Protein AF-A0A969JIQ7-F1 (afdb_monomer_lite)

Radius of gyration: 25.5 Å; chains: 1; bounding box: 63×72×67 Å

Structure (mmCIF, N/CA/C/O backbone):
data_AF-A0A969JIQ7-F1
#
_entry.id   AF-A0A969JIQ7-F1
#
loop_
_atom_site.group_PDB
_atom_site.id
_atom_site.type_symbol
_atom_site.label_atom_id
_atom_site.label_alt_id
_atom_site.label_comp_id
_atom_site.label_asym_id
_atom_site.label_entity_id
_atom_site.label_seq_id
_atom_site.pdbx_PDB_ins_code
_atom_site.Cartn_x
_atom_site.Cartn_y
_atom_site.Cartn_z
_atom_site.occupancy
_atom_site.B_iso_or_equiv
_atom_site.auth_seq_id
_atom_site.auth_comp_id
_atom_site.auth_asym_id
_atom_site.auth_atom_id
_atom_site.pdbx_PDB_model_num
ATOM 1 N N . MET A 1 1 ? -37.173 -47.324 40.093 1.00 52.38 1 MET A N 1
ATOM 2 C CA . MET A 1 1 ? -37.477 -46.127 39.279 1.00 52.38 1 MET A CA 1
ATOM 3 C C . MET A 1 1 ? -36.662 -46.250 37.999 1.00 52.38 1 MET A C 1
ATOM 5 O O . MET A 1 1 ? -35.449 -46.388 38.099 1.00 52.38 1 MET A O 1
ATOM 9 N N . GLN A 1 2 ? -37.315 -46.387 36.842 1.00 52.22 2 GLN A N 1
ATOM 10 C CA . GLN A 1 2 ? -36.655 -46.721 35.571 1.00 52.22 2 GLN A CA 1
ATOM 11 C C . GLN A 1 2 ? -35.695 -45.592 35.132 1.00 52.22 2 GLN A C 1
ATOM 13 O O . GLN A 1 2 ? -36.084 -44.425 35.198 1.00 52.22 2 GLN A O 1
ATOM 18 N N . PRO A 1 3 ? -34.467 -45.908 34.674 1.00 53.47 3 PRO A N 1
ATOM 19 C CA . PRO A 1 3 ? -33.455 -44.916 34.281 1.00 53.47 3 PRO A CA 1
ATOM 20 C C . PRO A 1 3 ? -33.907 -43.990 33.137 1.00 53.47 3 PRO A C 1
ATOM 22 O O . PRO A 1 3 ? -33.425 -42.863 33.034 1.00 53.47 3 PRO A O 1
ATOM 25 N N . GLU A 1 4 ? -34.887 -44.414 32.336 1.00 48.75 4 GLU A N 1
ATOM 26 C CA . GLU A 1 4 ? -35.509 -43.598 31.285 1.00 48.75 4 GLU A CA 1
ATOM 27 C C . GLU A 1 4 ? -36.303 -42.403 31.834 1.00 48.75 4 GLU A C 1
ATOM 29 O O . GLU A 1 4 ? -36.281 -41.326 31.242 1.00 48.75 4 GLU A O 1
ATOM 34 N N . ILE A 1 5 ? -36.943 -42.536 33.000 1.00 51.28 5 ILE A N 1
ATOM 35 C CA . ILE A 1 5 ? -37.754 -41.456 33.585 1.00 51.28 5 ILE A CA 1
ATOM 36 C C . ILE A 1 5 ? -36.851 -40.325 34.104 1.00 51.28 5 ILE A C 1
ATOM 38 O O . ILE A 1 5 ? -37.146 -39.152 33.886 1.00 51.28 5 ILE A O 1
ATOM 42 N N . VAL A 1 6 ? -35.691 -40.670 34.675 1.00 54.31 6 VAL A N 1
ATOM 43 C CA . VAL A 1 6 ? -34.676 -39.705 35.143 1.00 54.31 6 VAL A CA 1
ATOM 44 C C . VAL A 1 6 ? -34.024 -38.953 33.972 1.00 54.31 6 VAL A C 1
ATOM 46 O O . VAL A 1 6 ? -33.688 -37.773 34.095 1.00 54.31 6 VAL A O 1
ATOM 49 N N . ALA A 1 7 ? -33.863 -39.604 32.815 1.00 48.28 7 ALA A N 1
ATOM 50 C CA . ALA A 1 7 ? -33.351 -38.966 31.600 1.00 48.28 7 ALA A CA 1
ATOM 51 C C . ALA A 1 7 ? -34.357 -37.964 30.998 1.00 48.28 7 ALA A C 1
ATOM 53 O O . ALA A 1 7 ? -33.966 -36.871 30.583 1.00 48.28 7 ALA A O 1
ATOM 54 N N . ILE A 1 8 ? -35.652 -38.297 31.014 1.00 50.59 8 ILE A N 1
ATOM 55 C CA . ILE A 1 8 ? -36.731 -37.423 30.526 1.00 50.59 8 ILE A CA 1
ATOM 56 C C . ILE A 1 8 ? -36.936 -36.214 31.455 1.00 50.59 8 ILE A C 1
ATOM 58 O O . ILE A 1 8 ? -37.185 -35.106 30.977 1.00 50.59 8 ILE A O 1
ATOM 62 N N . GLU A 1 9 ? -36.776 -36.382 32.770 1.00 53.94 9 GLU A N 1
ATOM 63 C CA . GLU A 1 9 ? -36.822 -35.271 33.733 1.00 53.94 9 GLU A CA 1
ATOM 64 C C . GLU A 1 9 ? -35.642 -34.303 33.576 1.00 53.94 9 GLU A C 1
ATOM 66 O O . GLU A 1 9 ? -35.841 -33.086 33.596 1.00 53.94 9 GLU A O 1
ATOM 71 N N . LYS A 1 10 ? -34.427 -34.813 33.320 1.00 54.47 10 LYS A N 1
ATOM 72 C CA . LYS A 1 10 ? -33.259 -33.963 33.026 1.00 54.47 10 LYS A CA 1
ATOM 73 C C . LYS A 1 10 ? -33.454 -33.121 31.764 1.00 54.47 10 LYS A C 1
ATOM 75 O O . LYS A 1 10 ? -33.122 -31.938 31.789 1.00 54.47 10 LYS A O 1
ATOM 80 N N . LEU A 1 11 ? -34.043 -33.688 30.708 1.00 52.56 11 LEU A N 1
ATOM 81 C CA . LEU A 1 11 ? -34.347 -32.964 29.466 1.00 52.56 11 LEU A CA 1
ATOM 82 C C . LEU A 1 11 ? -35.438 -31.896 29.647 1.00 52.56 11 LEU A C 1
ATOM 84 O O . LEU A 1 11 ? -35.374 -30.852 29.008 1.00 52.56 11 LEU A O 1
ATOM 88 N N . LYS A 1 12 ? -36.403 -32.104 30.553 1.00 55.72 12 LYS A N 1
ATOM 89 C CA . LYS A 1 12 ? -37.425 -31.093 30.891 1.00 55.72 12 LYS A CA 1
ATOM 90 C C . LYS A 1 12 ? -36.913 -29.985 31.817 1.00 55.72 12 LYS A C 1
ATOM 92 O O . LYS A 1 12 ? -37.530 -28.927 31.884 1.00 55.72 12 LYS A O 1
ATOM 97 N N . SER A 1 13 ? -35.802 -30.219 32.521 1.00 54.09 13 SER A N 1
ATOM 98 C CA . SER A 1 13 ? -35.161 -29.240 33.415 1.00 54.09 13 SER A CA 1
ATOM 99 C C . SER A 1 13 ? -34.157 -28.309 32.720 1.00 54.09 13 SER A C 1
ATOM 101 O O . SER A 1 13 ? -33.682 -27.350 33.330 1.00 54.09 13 SER A O 1
ATOM 103 N N . ALA A 1 14 ? -33.820 -28.579 31.455 1.00 57.78 14 ALA A N 1
ATOM 104 C CA . ALA A 1 14 ? -32.983 -27.698 30.656 1.00 57.78 14 ALA A CA 1
ATOM 105 C C . ALA A 1 14 ? -33.802 -26.465 30.252 1.00 57.78 14 ALA A C 1
ATOM 107 O O . ALA A 1 14 ? -34.731 -26.557 29.455 1.00 57.78 14 ALA A O 1
ATOM 108 N N . ASP A 1 15 ? -33.484 -25.311 30.840 1.00 61.66 15 ASP A N 1
ATOM 109 C CA . ASP A 1 15 ? -34.106 -24.041 30.471 1.00 61.66 15 ASP A CA 1
ATOM 110 C C . ASP A 1 15 ? -33.812 -23.739 28.986 1.00 61.66 15 ASP A C 1
ATOM 112 O O . ASP A 1 15 ? -32.651 -23.489 28.633 1.00 61.66 15 ASP A O 1
ATOM 116 N N . PRO A 1 16 ? -34.831 -23.718 28.105 1.00 56.38 16 PRO A N 1
ATOM 117 C CA . PRO A 1 16 ? -34.638 -23.465 26.682 1.00 56.38 16 PRO A CA 1
ATOM 118 C C . PRO A 1 16 ? -34.065 -22.066 26.414 1.00 56.38 16 PRO A C 1
ATOM 120 O O . PRO A 1 16 ? -33.414 -21.866 25.391 1.00 56.38 16 PRO A O 1
ATOM 123 N N . LYS A 1 17 ? -34.217 -21.098 27.336 1.00 52.09 17 LYS A N 1
ATOM 124 C CA . LYS A 1 17 ? -33.540 -19.793 27.238 1.00 52.09 17 LYS A CA 1
ATOM 125 C C . LYS A 1 17 ? -32.044 -19.898 27.511 1.00 52.09 17 LYS A C 1
ATOM 127 O O . LYS A 1 17 ? -31.282 -19.150 26.909 1.00 52.09 17 LYS A O 1
ATOM 132 N N . LYS A 1 18 ? -31.619 -20.827 28.369 1.00 49.19 18 LYS A N 1
ATOM 133 C CA . LYS A 1 18 ? -30.209 -21.071 28.696 1.00 49.19 18 LYS A CA 1
ATOM 134 C C . LYS A 1 18 ? -29.506 -21.828 27.568 1.00 49.19 18 LYS A C 1
ATOM 136 O O . LYS A 1 18 ? -28.395 -21.457 27.209 1.00 49.19 18 LYS A O 1
ATOM 141 N N . GLU A 1 19 ? -30.174 -22.796 26.935 1.00 46.03 19 GLU A N 1
ATOM 142 C CA . GLU A 1 19 ? -29.690 -23.429 25.693 1.00 46.03 19 GLU A CA 1
ATOM 143 C C . GLU A 1 19 ? -29.692 -22.466 24.493 1.00 46.03 19 GLU A C 1
ATOM 145 O O . GLU A 1 19 ? -28.772 -22.501 23.676 1.00 46.03 19 GLU A O 1
ATOM 150 N N . MET A 1 20 ? -30.674 -21.560 24.406 1.00 41.62 20 MET A N 1
ATOM 151 C CA . MET A 1 20 ? -30.714 -20.514 23.378 1.00 41.62 20 MET A CA 1
ATOM 152 C C . MET A 1 20 ? -29.639 -19.437 23.601 1.00 41.62 20 MET A C 1
ATOM 154 O O . MET A 1 20 ? -29.036 -18.988 22.633 1.00 41.62 20 MET A O 1
ATOM 158 N N . GLN A 1 21 ? -29.322 -19.087 24.853 1.00 41.38 21 GLN A N 1
ATOM 159 C CA . GLN A 1 21 ? -28.180 -18.226 25.205 1.00 41.38 21 GLN A CA 1
ATOM 160 C C . GLN A 1 21 ? -26.822 -18.906 24.971 1.00 41.38 21 GLN A C 1
ATOM 162 O O . GLN A 1 21 ? -25.836 -18.226 24.705 1.00 41.38 21 GLN A O 1
ATOM 167 N N . LEU A 1 22 ? -26.759 -20.240 25.036 1.00 47.72 22 LEU A N 1
ATOM 168 C CA . LEU A 1 22 ? -25.558 -21.024 24.723 1.00 47.72 22 LEU A CA 1
ATOM 169 C C . LEU A 1 22 ? -25.279 -21.126 23.212 1.00 47.72 22 LEU A C 1
ATOM 171 O O . LEU A 1 22 ? -24.182 -21.531 22.819 1.00 47.72 22 LEU A O 1
ATOM 175 N N . LYS A 1 23 ? -26.232 -20.743 22.352 1.00 44.91 23 LYS A N 1
ATOM 176 C CA . LYS A 1 23 ? -26.073 -20.752 20.895 1.00 44.91 23 LYS A CA 1
ATOM 177 C C . LYS A 1 23 ? -25.590 -19.394 20.375 1.00 44.91 23 LYS A C 1
ATOM 179 O O . LYS A 1 23 ? -26.363 -18.551 19.942 1.00 44.91 23 LYS A O 1
ATOM 184 N N . ILE A 1 24 ? -24.262 -19.319 20.295 1.00 49.03 24 ILE A N 1
ATOM 185 C CA . ILE A 1 24 ? -23.476 -18.505 19.359 1.00 49.03 24 ILE A CA 1
ATOM 186 C C . ILE A 1 24 ? -23.432 -17.009 19.682 1.00 49.03 24 ILE A C 1
ATOM 188 O O . ILE A 1 24 ? -24.082 -16.194 19.041 1.00 49.03 24 ILE A O 1
ATOM 192 N N . ASP A 1 25 ? -22.508 -16.648 20.568 1.00 49.28 25 ASP A N 1
ATOM 193 C CA . ASP A 1 25 ? -21.881 -15.324 20.548 1.00 49.28 25 ASP A CA 1
ATOM 194 C C . ASP A 1 25 ? -20.557 -15.425 19.765 1.00 49.28 25 ASP A C 1
ATOM 196 O O . ASP A 1 25 ? -19.453 -15.209 20.269 1.00 49.28 25 ASP A O 1
ATOM 200 N N . HIS A 1 26 ? -20.638 -15.889 18.511 1.00 51.25 26 HIS A N 1
ATOM 201 C CA . HIS A 1 26 ? -19.526 -15.697 17.588 1.00 51.25 26 HIS A CA 1
ATOM 202 C C . HIS A 1 26 ? -19.622 -14.268 17.061 1.00 51.25 26 HIS A C 1
ATOM 204 O O . HIS A 1 26 ? -20.682 -13.893 16.555 1.00 51.25 26 HIS A O 1
ATOM 210 N N . PRO A 1 27 ? -18.544 -13.468 17.141 1.00 61.56 27 PRO A N 1
ATOM 211 C CA . PRO A 1 27 ? -18.554 -12.132 16.566 1.00 61.56 27 PRO A CA 1
ATOM 212 C C . PRO A 1 27 ? -18.982 -12.227 15.098 1.00 61.56 27 PRO A C 1
ATOM 214 O O . PRO A 1 27 ? -18.363 -12.947 14.309 1.00 61.56 27 PRO A O 1
ATOM 217 N N . ILE A 1 28 ? -20.072 -11.536 14.751 1.00 78.00 28 ILE A N 1
ATOM 218 C CA . ILE A 1 28 ? -20.674 -11.593 13.416 1.00 78.00 28 ILE A CA 1
ATOM 219 C C . ILE A 1 28 ? -19.628 -11.145 12.394 1.00 78.00 28 ILE A C 1
ATOM 221 O O . ILE A 1 28 ? -19.113 -10.024 12.444 1.00 78.00 28 ILE A O 1
ATOM 225 N N . ARG A 1 29 ? -19.300 -12.038 11.455 1.00 82.75 29 ARG A N 1
ATOM 226 C CA . ARG A 1 29 ? -18.351 -11.746 10.381 1.00 82.75 29 ARG A CA 1
ATOM 227 C C . ARG A 1 29 ? -18.900 -10.634 9.485 1.00 82.75 29 ARG A C 1
ATOM 229 O O . ARG A 1 29 ? -20.004 -10.732 8.956 1.00 82.75 29 ARG A O 1
ATOM 236 N N . ARG A 1 30 ? -18.093 -9.594 9.280 1.00 88.31 30 ARG A N 1
ATOM 237 C CA . ARG A 1 30 ? -18.413 -8.431 8.443 1.00 88.31 30 ARG A CA 1
ATOM 238 C C . ARG A 1 30 ? -18.110 -8.709 6.969 1.00 88.31 30 ARG A C 1
ATOM 240 O O . ARG A 1 30 ? -17.045 -8.357 6.465 1.00 88.31 30 ARG A O 1
ATOM 247 N N . TYR A 1 31 ? -19.043 -9.388 6.297 1.00 91.56 31 TYR A N 1
ATOM 248 C CA . TYR A 1 31 ? -18.935 -9.737 4.872 1.00 91.56 31 TYR A CA 1
ATOM 249 C C . TYR A 1 31 ? -18.840 -8.513 3.958 1.00 91.56 31 TYR A C 1
ATOM 251 O O . TYR A 1 31 ? -18.173 -8.568 2.931 1.00 91.56 31 TYR A O 1
ATOM 259 N N . ASP A 1 32 ? -19.464 -7.407 4.352 1.00 92.06 32 ASP A N 1
ATOM 260 C CA . ASP A 1 32 ? -19.355 -6.102 3.704 1.00 92.06 32 ASP A CA 1
ATOM 261 C C . ASP A 1 32 ? -17.895 -5.633 3.617 1.00 92.06 32 ASP A C 1
ATOM 263 O O . ASP A 1 32 ? -17.397 -5.334 2.532 1.00 92.06 32 ASP A O 1
ATOM 267 N N . LEU A 1 33 ? -17.170 -5.655 4.740 1.00 91.69 33 LEU A N 1
ATOM 268 C CA . LEU A 1 33 ? -15.757 -5.269 4.778 1.00 91.69 33 LEU A CA 1
ATOM 269 C C . LEU A 1 33 ? -14.867 -6.247 4.007 1.00 91.69 33 LEU A C 1
ATOM 271 O O . LEU A 1 33 ? -13.868 -5.836 3.418 1.00 91.69 33 LEU A O 1
ATOM 275 N N . ASP A 1 34 ? -15.210 -7.532 4.015 1.00 92.50 34 ASP A N 1
ATOM 276 C CA . ASP A 1 34 ? -14.457 -8.547 3.282 1.00 92.50 34 ASP A CA 1
ATOM 277 C C . ASP A 1 34 ? -14.615 -8.374 1.763 1.00 92.50 34 ASP A C 1
ATOM 279 O O . ASP A 1 34 ? -13.613 -8.362 1.048 1.00 92.50 34 ASP A O 1
ATOM 283 N N . TRP A 1 35 ? -15.836 -8.151 1.269 1.00 95.44 35 TRP A N 1
ATOM 284 C CA . TRP A 1 35 ? -16.085 -7.879 -0.150 1.00 95.44 35 TRP A CA 1
ATOM 285 C C . TRP A 1 35 ? -15.487 -6.552 -0.612 1.00 95.44 35 TRP A C 1
ATOM 287 O O . TRP A 1 35 ? -14.930 -6.496 -1.709 1.00 95.44 35 TRP A O 1
ATOM 297 N N . LEU A 1 36 ? -15.515 -5.511 0.227 1.00 95.06 36 LEU A N 1
ATOM 298 C CA . LEU A 1 36 ? -14.821 -4.256 -0.070 1.00 95.06 36 LEU A CA 1
ATOM 299 C C . LEU A 1 36 ? -13.315 -4.472 -0.251 1.00 95.06 36 LEU A C 1
ATOM 301 O O . LEU A 1 36 ? -12.733 -3.903 -1.172 1.00 95.06 36 LEU A O 1
ATOM 305 N N . ARG A 1 37 ? -12.681 -5.324 0.569 1.00 94.00 37 ARG A N 1
ATOM 306 C CA . ARG A 1 37 ? -11.265 -5.679 0.377 1.00 94.00 37 ARG A CA 1
ATOM 307 C C . ARG A 1 37 ? -11.046 -6.422 -0.935 1.00 94.00 37 ARG A C 1
ATOM 309 O O . ARG A 1 37 ? -10.117 -6.075 -1.650 1.00 94.00 37 ARG A O 1
ATOM 316 N N . VAL A 1 38 ? -11.897 -7.394 -1.272 1.00 95.88 38 VAL A N 1
ATOM 317 C CA . VAL A 1 38 ? -11.800 -8.129 -2.547 1.00 95.88 38 VAL A CA 1
ATOM 318 C C . VAL A 1 38 ? -11.897 -7.172 -3.736 1.00 95.88 38 VAL A C 1
ATOM 320 O O . VAL A 1 38 ? -11.041 -7.206 -4.619 1.00 95.88 38 VAL A O 1
ATOM 323 N N . ALA A 1 39 ? -12.887 -6.276 -3.733 1.00 95.94 39 ALA A N 1
ATOM 324 C CA . ALA A 1 39 ? -13.063 -5.277 -4.781 1.00 95.94 39 ALA A CA 1
ATOM 325 C C . ALA A 1 39 ? -11.868 -4.312 -4.862 1.00 95.94 39 ALA A C 1
ATOM 327 O O . ALA A 1 39 ? -11.367 -4.045 -5.952 1.00 95.94 39 ALA A O 1
ATOM 328 N N . ALA A 1 40 ? -11.361 -3.839 -3.719 1.00 94.81 40 ALA A N 1
ATOM 329 C CA . ALA A 1 40 ? -10.189 -2.971 -3.670 1.00 94.81 40 ALA A CA 1
ATOM 330 C C . ALA A 1 40 ? -8.925 -3.679 -4.193 1.00 94.81 40 ALA A C 1
ATOM 332 O O . ALA A 1 40 ? -8.159 -3.089 -4.953 1.00 94.81 40 ALA A O 1
ATOM 333 N N . THR A 1 41 ? -8.719 -4.954 -3.845 1.00 95.38 41 THR A N 1
ATOM 334 C CA . THR A 1 41 ? -7.590 -5.761 -4.337 1.00 95.38 41 THR A CA 1
ATOM 335 C C . THR A 1 41 ? -7.683 -5.986 -5.841 1.00 95.38 41 THR A C 1
ATOM 337 O O . THR A 1 41 ? -6.678 -5.828 -6.534 1.00 95.38 41 THR A O 1
ATOM 340 N N . LEU A 1 42 ? -8.876 -6.281 -6.365 1.00 95.94 42 LEU A N 1
ATOM 341 C CA . LEU A 1 42 ? -9.094 -6.366 -7.808 1.00 95.94 42 LEU A CA 1
ATOM 342 C C . LEU A 1 42 ? -8.830 -5.015 -8.493 1.00 95.94 42 LEU A C 1
ATOM 344 O O . LEU A 1 42 ? -8.193 -4.975 -9.542 1.00 95.94 42 LEU A O 1
ATOM 348 N N . GLY A 1 43 ? -9.246 -3.908 -7.876 1.00 95.25 43 GLY A N 1
ATOM 349 C CA . GLY A 1 43 ? -8.958 -2.557 -8.358 1.00 95.25 43 GLY A CA 1
ATOM 350 C C . GLY A 1 43 ? -7.458 -2.261 -8.450 1.00 95.25 43 GLY A C 1
ATOM 351 O O . GLY A 1 43 ? -7.006 -1.740 -9.465 1.00 95.25 43 GLY A O 1
ATOM 352 N N . VAL A 1 44 ? -6.669 -2.644 -7.438 1.00 94.81 44 VAL A N 1
ATOM 353 C CA . VAL A 1 44 ? -5.194 -2.523 -7.455 1.00 94.81 44 VAL A CA 1
ATOM 354 C C . VAL A 1 44 ? -4.571 -3.391 -8.539 1.00 94.81 44 VAL A C 1
ATOM 356 O O . VAL A 1 44 ? -3.645 -2.956 -9.221 1.00 94.81 44 VAL A O 1
ATOM 359 N N . PHE A 1 45 ? -5.078 -4.610 -8.717 1.00 95.19 45 PHE A N 1
ATOM 360 C CA . PHE A 1 45 ? -4.623 -5.488 -9.787 1.00 95.19 45 PHE A CA 1
ATOM 361 C C . PHE A 1 45 ? -4.833 -4.831 -11.160 1.00 95.19 45 PHE A C 1
ATOM 363 O O . PHE A 1 45 ? -3.877 -4.682 -11.920 1.00 95.19 45 PHE A O 1
ATOM 370 N N . VAL A 1 46 ? -6.048 -4.341 -11.433 1.00 95.69 46 VAL A N 1
ATOM 371 C CA . VAL A 1 46 ? -6.368 -3.617 -12.674 1.00 95.69 46 VAL A CA 1
ATOM 372 C C . VAL A 1 46 ? -5.507 -2.363 -12.819 1.00 95.69 46 VAL A C 1
ATOM 374 O O . VAL A 1 46 ? -4.958 -2.131 -13.893 1.00 95.69 46 VAL A O 1
ATOM 377 N N . PHE A 1 47 ? -5.325 -1.590 -11.744 1.00 94.81 47 PHE A N 1
ATOM 378 C CA . PHE A 1 47 ? -4.440 -0.427 -11.730 1.00 94.81 47 PHE A CA 1
ATOM 379 C C . PHE A 1 47 ? -3.037 -0.798 -12.227 1.00 94.81 47 PHE A C 1
ATOM 381 O O . PHE A 1 47 ? -2.559 -0.195 -13.183 1.00 94.81 47 PHE A O 1
ATOM 388 N N . HIS A 1 48 ? -2.402 -1.824 -11.651 1.00 93.50 48 HIS A N 1
ATOM 389 C CA . HIS A 1 48 ? -1.055 -2.239 -12.050 1.00 93.50 48 HIS A CA 1
ATOM 390 C C . HIS A 1 48 ? -0.979 -2.759 -13.490 1.00 93.50 48 HIS A C 1
ATOM 392 O O . HIS A 1 48 ? 0.009 -2.482 -14.170 1.00 93.50 48 HIS A O 1
ATOM 398 N N . CYS A 1 49 ? -2.011 -3.448 -13.985 1.00 94.56 49 CYS A N 1
ATOM 399 C CA . CYS A 1 49 ? -2.082 -3.850 -15.391 1.00 94.56 49 CYS A CA 1
ATOM 400 C C . CYS A 1 49 ? -2.169 -2.639 -16.334 1.00 94.56 49 CYS A C 1
ATOM 402 O O . CYS A 1 49 ? -1.491 -2.604 -17.359 1.00 94.56 49 CYS A O 1
ATOM 404 N N . LEU A 1 50 ? -2.957 -1.620 -15.979 1.00 95.62 50 LEU A N 1
ATOM 405 C CA . LEU A 1 50 ? -3.113 -0.409 -16.789 1.00 95.62 50 LEU A CA 1
ATOM 406 C C . LEU A 1 50 ? -1.846 0.459 -16.820 1.00 95.62 50 LEU A C 1
ATOM 408 O O . LEU A 1 50 ? -1.617 1.157 -17.807 1.00 95.62 50 LEU A O 1
ATOM 412 N N . ARG A 1 51 ? -0.989 0.386 -15.791 1.00 92.44 51 ARG A N 1
ATOM 413 C CA . ARG A 1 51 ? 0.267 1.159 -15.720 1.00 92.44 51 ARG A CA 1
ATOM 414 C C . ARG A 1 51 ? 1.274 0.849 -16.834 1.00 92.44 51 ARG A C 1
ATOM 416 O O . ARG A 1 51 ? 2.189 1.635 -17.063 1.00 92.44 51 ARG A O 1
ATOM 423 N N . PHE A 1 52 ? 1.116 -0.252 -17.564 1.00 92.00 52 PHE A N 1
ATOM 424 C CA . PHE A 1 52 ? 1.917 -0.507 -18.767 1.00 92.00 52 PHE A CA 1
ATOM 425 C C . PHE A 1 52 ? 1.519 0.398 -19.940 1.00 92.00 52 PHE A C 1
ATOM 427 O O . PHE A 1 52 ? 2.366 0.726 -20.770 1.00 92.00 52 PHE A O 1
ATOM 434 N N . PHE A 1 53 ? 0.256 0.826 -19.989 1.00 94.44 53 PHE A N 1
ATOM 435 C CA . PHE A 1 53 ? -0.355 1.500 -21.137 1.00 94.44 53 PHE A CA 1
ATOM 436 C C . PHE A 1 53 ? -0.655 2.979 -20.891 1.00 94.44 53 PHE A C 1
ATOM 438 O O . PHE A 1 53 ? -0.901 3.704 -21.847 1.00 94.44 53 PHE A O 1
ATOM 445 N N . ASP A 1 54 ? -0.650 3.455 -19.644 1.00 93.00 54 ASP A N 1
ATOM 446 C CA . ASP A 1 54 ? -0.904 4.873 -19.373 1.00 93.00 54 ASP A CA 1
ATOM 447 C C . ASP A 1 54 ? 0.240 5.788 -19.853 1.00 93.00 54 ASP A C 1
ATOM 449 O O . ASP A 1 54 ? 1.293 5.329 -20.279 1.00 93.00 54 ASP A O 1
ATOM 453 N N . LEU A 1 55 ? 0.068 7.104 -19.783 1.00 88.88 55 LEU A N 1
ATOM 454 C CA . LEU A 1 55 ? 1.109 8.062 -20.181 1.00 88.88 55 LEU A CA 1
ATOM 455 C C . LEU A 1 55 ? 2.119 8.345 -19.058 1.00 88.88 55 LEU A C 1
ATOM 457 O O . LEU A 1 55 ? 3.191 8.893 -19.303 1.00 88.88 55 LEU A O 1
ATOM 461 N N . GLY A 1 56 ? 1.785 7.972 -17.819 1.00 83.19 56 GLY A N 1
ATOM 462 C CA . GLY A 1 56 ? 2.663 8.133 -16.671 1.00 83.19 56 GLY A CA 1
ATOM 463 C C . GLY A 1 56 ? 3.854 7.183 -16.730 1.00 83.19 56 GLY A C 1
ATOM 464 O O . GLY A 1 56 ? 3.752 6.041 -17.187 1.00 83.19 56 GLY A O 1
ATOM 465 N N . ALA A 1 57 ? 4.993 7.640 -16.223 1.00 81.19 57 ALA A N 1
ATOM 466 C CA . ALA A 1 57 ? 6.183 6.811 -16.210 1.00 81.19 57 ALA A CA 1
ATOM 467 C C . ALA A 1 57 ? 6.079 5.691 -15.154 1.00 81.19 57 ALA A C 1
ATOM 469 O O . ALA A 1 57 ? 5.443 5.836 -14.101 1.00 81.19 57 ALA A O 1
ATOM 470 N N . TRP A 1 58 ? 6.658 4.539 -15.468 1.00 83.44 58 TRP A N 1
ATOM 471 C CA . TRP A 1 58 ? 6.506 3.290 -14.729 1.00 83.44 58 TRP A CA 1
ATOM 472 C C . TRP A 1 58 ? 7.712 2.385 -14.986 1.00 83.44 58 TRP A C 1
ATOM 474 O O . TRP A 1 58 ? 8.521 2.688 -15.858 1.00 83.44 58 TRP A O 1
ATOM 484 N N . HIS A 1 59 ? 7.816 1.274 -14.254 1.00 83.56 59 HIS A N 1
ATOM 485 C CA . HIS A 1 59 ? 8.935 0.328 -14.367 1.00 83.56 59 HIS A CA 1
ATOM 486 C C . HIS A 1 59 ? 9.155 -0.172 -15.798 1.00 83.56 59 HIS A C 1
ATOM 488 O O . HIS A 1 59 ? 10.286 -0.292 -16.244 1.00 83.56 59 HIS A O 1
ATOM 494 N N . ILE A 1 60 ? 8.062 -0.482 -16.500 1.00 86.94 60 ILE A N 1
ATOM 495 C CA . ILE A 1 60 ? 8.052 -0.984 -17.874 1.00 86.94 60 ILE A CA 1
ATOM 496 C C . ILE A 1 60 ? 6.826 -0.390 -18.562 1.00 86.94 60 ILE A C 1
ATOM 498 O O . ILE A 1 60 ? 5.750 -0.318 -17.957 1.00 86.94 60 ILE A O 1
ATOM 502 N N . LYS A 1 61 ? 6.978 0.014 -19.823 1.00 88.06 61 LYS A N 1
ATOM 503 C CA . LYS A 1 61 ? 5.901 0.573 -20.643 1.00 88.06 61 LYS A CA 1
ATOM 504 C C . LYS A 1 61 ? 5.749 -0.194 -21.945 1.00 88.06 61 LYS A C 1
ATOM 506 O O . LYS A 1 61 ? 6.710 -0.744 -22.476 1.00 88.06 61 LYS A O 1
ATOM 511 N N . ASN A 1 62 ? 4.524 -0.201 -22.452 1.00 90.44 62 ASN A N 1
ATOM 512 C CA . ASN A 1 62 ? 4.236 -0.641 -23.803 1.00 90.44 62 ASN A CA 1
ATOM 513 C C . ASN A 1 62 ? 4.671 0.427 -24.824 1.00 90.44 62 ASN A C 1
ATOM 515 O O . ASN A 1 62 ? 4.724 1.615 -24.510 1.00 90.44 62 ASN A O 1
ATOM 519 N N . ASN A 1 63 ? 4.931 0.012 -26.064 1.00 89.44 63 ASN A N 1
ATOM 520 C CA . ASN A 1 63 ? 5.248 0.930 -27.164 1.00 89.44 63 ASN A CA 1
ATOM 521 C C . ASN A 1 63 ? 4.045 1.788 -27.606 1.00 89.44 63 ASN A C 1
ATOM 523 O O . ASN A 1 63 ? 4.231 2.868 -28.161 1.00 89.44 63 ASN A O 1
ATOM 527 N N . GLN A 1 64 ? 2.822 1.309 -27.369 1.00 92.06 64 GLN A N 1
ATOM 528 C CA . GLN A 1 64 ? 1.575 2.024 -27.622 1.00 92.06 64 GLN A CA 1
ATOM 529 C C . GLN A 1 64 ? 0.922 2.385 -26.290 1.00 92.06 64 GLN A C 1
ATOM 531 O O . GLN A 1 64 ? 0.677 1.508 -25.456 1.00 92.06 64 GLN A O 1
ATOM 536 N N . LEU A 1 65 ? 0.642 3.673 -26.108 1.00 92.94 65 LEU A N 1
ATOM 537 C CA . LEU A 1 65 ? 0.052 4.222 -24.891 1.00 92.94 65 LEU A CA 1
ATOM 538 C C . LEU A 1 65 ? -1.370 4.720 -25.163 1.00 92.94 65 LEU A C 1
ATOM 540 O O . LEU A 1 65 ? -1.687 5.126 -26.281 1.00 92.94 65 LEU A O 1
ATOM 544 N N . ASP A 1 66 ? -2.210 4.705 -24.131 1.00 94.31 66 ASP A N 1
ATOM 545 C CA . ASP A 1 66 ? -3.633 5.020 -24.217 1.00 94.31 66 ASP A CA 1
ATOM 546 C C . ASP A 1 66 ? -4.053 6.051 -23.152 1.00 94.31 66 ASP A C 1
ATOM 548 O O . ASP A 1 66 ? -3.785 5.933 -21.946 1.00 94.31 66 ASP A O 1
ATOM 552 N N . ALA A 1 67 ? -4.760 7.084 -23.608 1.00 95.25 67 ALA A N 1
ATOM 553 C CA . ALA A 1 67 ? -5.348 8.101 -22.751 1.00 95.25 67 ALA A CA 1
ATOM 554 C C . ALA A 1 67 ? -6.447 7.520 -21.844 1.00 95.25 67 ALA A C 1
ATOM 556 O O . ALA A 1 67 ? -6.550 7.934 -20.691 1.00 95.25 67 ALA A O 1
ATOM 557 N N . ILE A 1 68 ? -7.210 6.521 -22.306 1.00 96.38 68 ILE A N 1
ATOM 558 C CA . ILE A 1 68 ? -8.253 5.872 -21.497 1.00 96.38 68 ILE A CA 1
ATOM 559 C C . ILE A 1 68 ? -7.615 5.142 -20.313 1.00 96.38 68 ILE A C 1
ATOM 561 O O . ILE A 1 68 ? -8.051 5.317 -19.173 1.00 96.38 68 ILE A O 1
ATOM 565 N N . ALA A 1 69 ? -6.536 4.388 -20.555 1.00 95.88 69 ALA A N 1
ATOM 566 C CA . ALA A 1 69 ? -5.764 3.754 -19.487 1.00 95.88 69 ALA A CA 1
ATOM 567 C C . ALA A 1 69 ? -5.262 4.793 -18.472 1.00 95.88 69 ALA A C 1
ATOM 569 O O . ALA A 1 69 ? -5.361 4.577 -17.265 1.00 95.88 69 ALA A O 1
ATOM 570 N N . THR A 1 70 ? -4.808 5.954 -18.952 1.00 93.88 70 THR A N 1
ATOM 571 C CA . THR A 1 70 ? -4.381 7.073 -18.098 1.00 93.88 70 THR A CA 1
ATOM 572 C C . THR A 1 70 ? -5.517 7.604 -17.230 1.00 93.88 70 THR A C 1
ATOM 574 O O . THR A 1 70 ? -5.349 7.729 -16.017 1.00 93.88 70 THR A O 1
ATOM 577 N N . THR A 1 71 ? -6.690 7.864 -17.807 1.00 94.81 71 THR A N 1
ATOM 578 C CA . THR A 1 71 ? -7.861 8.327 -17.054 1.00 94.81 71 THR A CA 1
ATOM 579 C C . THR A 1 71 ? -8.278 7.317 -15.984 1.00 94.81 71 THR A C 1
ATOM 581 O O . THR A 1 71 ? -8.523 7.704 -14.841 1.00 94.81 71 THR A O 1
ATOM 584 N N . LEU A 1 72 ? -8.307 6.023 -16.315 1.00 95.50 72 LEU A N 1
ATOM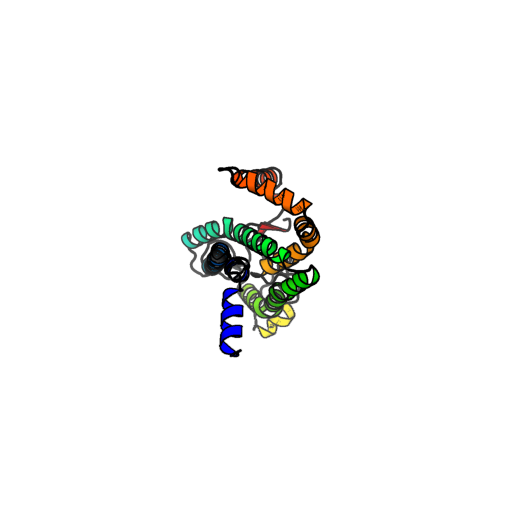 585 C CA . LEU A 1 72 ? -8.649 4.967 -15.360 1.00 95.50 72 LEU A CA 1
ATOM 586 C C . LEU A 1 72 ? -7.618 4.860 -14.229 1.00 95.50 72 LEU A C 1
ATOM 588 O O . LEU A 1 72 ? -7.996 4.761 -13.065 1.00 95.50 72 LEU A O 1
ATOM 592 N N . VAL A 1 73 ? -6.323 4.937 -14.542 1.00 93.75 73 VAL A N 1
ATOM 593 C CA . VAL A 1 73 ? -5.237 4.947 -13.549 1.00 93.75 73 VAL A CA 1
ATOM 594 C C . VAL A 1 73 ? -5.371 6.131 -12.588 1.00 93.75 73 VAL A C 1
ATOM 596 O O . VAL A 1 73 ? -5.301 5.932 -11.374 1.00 93.75 73 VAL A O 1
ATOM 599 N N . VAL A 1 74 ? -5.604 7.342 -13.107 1.00 90.12 74 VAL A N 1
ATOM 600 C CA . VAL A 1 74 ? -5.788 8.560 -12.296 1.00 90.12 74 VAL A CA 1
ATOM 601 C C . VAL A 1 74 ? -7.047 8.473 -11.429 1.00 90.12 74 VAL A C 1
ATOM 603 O O . VAL A 1 74 ? -7.043 8.913 -10.281 1.00 90.12 74 VAL A O 1
ATOM 606 N N . LEU A 1 75 ? -8.118 7.860 -11.931 1.00 91.81 75 LEU A N 1
ATOM 607 C CA . LEU A 1 75 ? -9.316 7.626 -11.132 1.00 91.81 75 LEU A CA 1
ATOM 608 C C . LEU A 1 75 ? -9.040 6.646 -9.982 1.00 91.81 75 LEU A C 1
ATOM 610 O O . LEU A 1 75 ? -9.392 6.921 -8.838 1.00 91.81 75 LEU A O 1
ATOM 614 N N . LEU A 1 76 ? -8.415 5.504 -10.279 1.00 91.81 76 LEU A N 1
ATOM 615 C CA . LEU A 1 76 ? -8.154 4.434 -9.312 1.00 91.81 76 LEU A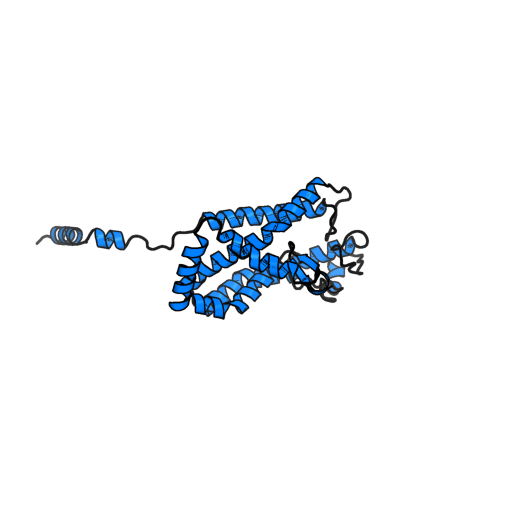 CA 1
ATOM 616 C C . LEU A 1 76 ? -7.189 4.888 -8.207 1.00 91.81 76 LEU A C 1
ATOM 618 O O . LEU A 1 76 ? -7.423 4.618 -7.027 1.00 91.81 76 LEU A O 1
ATOM 622 N N . ILE A 1 77 ? -6.129 5.621 -8.561 1.00 86.81 77 ILE A N 1
ATOM 623 C CA . ILE A 1 77 ? -5.100 6.037 -7.601 1.00 86.81 77 ILE A CA 1
ATOM 624 C C . ILE A 1 77 ? -5.639 6.977 -6.513 1.00 86.81 77 ILE A C 1
ATOM 626 O O . ILE A 1 77 ? -5.124 6.981 -5.399 1.00 86.81 77 ILE A O 1
ATOM 630 N N . GLN A 1 78 ? -6.699 7.736 -6.807 1.00 84.88 78 GLN A N 1
ATOM 631 C CA . GLN A 1 78 ? -7.203 8.787 -5.924 1.00 84.88 78 GLN A CA 1
ATOM 632 C C . GLN A 1 78 ? -7.867 8.258 -4.642 1.00 84.88 78 GLN A C 1
ATOM 634 O O . GLN A 1 78 ? -7.851 8.938 -3.616 1.00 84.88 78 GLN A O 1
ATOM 639 N N . TRP A 1 79 ? -8.462 7.062 -4.682 1.00 86.88 79 TRP A N 1
ATOM 640 C CA . TRP A 1 79 ? -9.284 6.547 -3.577 1.00 86.88 79 TRP A CA 1
ATOM 641 C C . TRP A 1 79 ? -8.878 5.160 -3.081 1.00 86.88 79 TRP A C 1
ATOM 643 O O . TRP A 1 79 ? -9.166 4.827 -1.930 1.00 86.88 79 TRP A O 1
ATOM 653 N N . ILE A 1 80 ? -8.186 4.356 -3.895 1.00 91.50 80 ILE A N 1
ATOM 654 C CA . ILE A 1 80 ? -7.869 2.968 -3.539 1.00 91.50 80 ILE A CA 1
ATOM 655 C C . ILE A 1 80 ? -7.002 2.885 -2.281 1.00 91.50 80 ILE A C 1
ATOM 657 O O . ILE A 1 80 ? -7.332 2.136 -1.362 1.00 91.50 80 ILE A O 1
ATOM 661 N N . MET A 1 81 ? -5.913 3.656 -2.197 1.00 89.94 81 MET A N 1
ATOM 662 C CA . MET A 1 81 ? -5.035 3.597 -1.024 1.00 89.94 81 MET A CA 1
ATOM 663 C C . MET A 1 81 ? -5.730 4.080 0.259 1.00 89.94 81 MET A C 1
ATOM 665 O O . MET A 1 81 ? -5.673 3.351 1.255 1.00 89.94 81 MET A O 1
ATOM 669 N N . PRO A 1 82 ? -6.436 5.233 0.271 1.00 88.69 82 PRO A N 1
ATOM 670 C CA . PRO A 1 82 ? -7.271 5.623 1.409 1.00 88.69 82 PRO A CA 1
ATOM 671 C C . PRO A 1 82 ? -8.272 4.543 1.837 1.00 88.69 82 PRO A C 1
ATOM 673 O O . PRO A 1 82 ? -8.388 4.254 3.031 1.00 88.69 82 PRO A O 1
ATOM 676 N N . LEU A 1 83 ? -8.941 3.891 0.880 1.00 91.62 83 LEU A N 1
ATOM 677 C CA . LEU A 1 83 ? -9.863 2.793 1.169 1.00 91.62 83 LEU A CA 1
ATOM 678 C C . LEU A 1 83 ? -9.146 1.625 1.858 1.00 91.62 83 LEU A C 1
ATOM 680 O O . LEU A 1 83 ? -9.640 1.106 2.857 1.00 91.62 83 LEU A O 1
ATOM 684 N N . PHE A 1 84 ? -7.965 1.232 1.381 1.00 93.00 84 PHE A N 1
ATOM 685 C CA . PHE A 1 84 ? -7.171 0.184 2.021 1.00 93.00 84 PHE A CA 1
ATOM 686 C C . PHE A 1 84 ? -6.791 0.536 3.463 1.00 93.00 84 PHE A C 1
ATOM 688 O O . PHE A 1 84 ? -6.920 -0.308 4.354 1.00 93.00 84 PHE A O 1
ATOM 695 N N . PHE A 1 85 ? -6.352 1.769 3.733 1.00 91.50 85 PHE A N 1
ATOM 696 C CA . PHE A 1 85 ? -6.062 2.213 5.102 1.00 91.50 85 PHE A CA 1
ATOM 697 C C . PHE A 1 85 ? -7.303 2.185 6.000 1.00 91.50 85 PHE A C 1
ATOM 699 O O . PHE A 1 85 ? -7.216 1.684 7.124 1.00 91.50 85 PHE A O 1
ATOM 706 N N . LEU A 1 86 ? -8.460 2.623 5.494 1.00 91.06 86 LEU A N 1
ATOM 707 C CA . LEU A 1 86 ? -9.735 2.535 6.207 1.00 91.06 86 LEU A CA 1
ATOM 708 C C . LEU A 1 86 ? -10.092 1.078 6.545 1.00 91.06 86 LEU A C 1
ATOM 710 O O . LEU A 1 86 ? -10.370 0.754 7.702 1.00 91.06 86 LEU A O 1
ATOM 714 N N . LEU A 1 87 ? -10.032 0.183 5.554 1.00 93.75 87 LEU A N 1
ATOM 715 C CA . LEU A 1 87 ? -10.357 -1.236 5.721 1.00 93.75 87 LEU A CA 1
ATOM 716 C C . LEU A 1 87 ? -9.404 -1.936 6.697 1.00 93.75 87 LEU A C 1
ATOM 718 O O . LEU A 1 87 ? -9.853 -2.777 7.481 1.00 93.75 87 LEU A O 1
ATOM 722 N N . SER A 1 88 ? -8.118 -1.581 6.677 1.00 92.19 88 SER A N 1
ATOM 723 C CA . SER A 1 88 ? -7.108 -2.091 7.610 1.00 92.19 88 SER A CA 1
ATOM 724 C C . SER A 1 88 ? -7.312 -1.574 9.034 1.00 92.19 88 SER A C 1
ATOM 726 O O . SER A 1 88 ? -7.204 -2.354 9.983 1.00 92.19 88 SER A O 1
ATOM 728 N N . GLY A 1 89 ? -7.671 -0.298 9.202 1.00 91.25 89 GLY A N 1
ATOM 729 C CA . GLY A 1 89 ? -8.044 0.274 10.498 1.00 91.25 89 GLY A CA 1
ATOM 730 C C . GLY A 1 89 ? -9.271 -0.420 11.095 1.00 91.25 89 GLY A C 1
ATOM 731 O O . GLY A 1 89 ? -9.230 -0.870 12.242 1.00 91.25 89 GLY A O 1
ATOM 732 N N . ALA A 1 90 ? -10.316 -0.623 10.286 1.00 90.62 90 ALA A N 1
ATOM 733 C CA . ALA A 1 90 ? -11.501 -1.380 10.688 1.00 90.62 90 ALA A CA 1
ATOM 734 C C . ALA A 1 90 ? -11.146 -2.822 11.099 1.00 90.62 90 ALA A C 1
ATOM 736 O O . ALA A 1 90 ? -11.603 -3.300 12.139 1.00 90.62 90 ALA A O 1
ATOM 737 N N . SER A 1 91 ? -10.269 -3.509 10.350 1.00 88.88 91 SER A N 1
ATOM 738 C CA . SER A 1 91 ? -9.773 -4.836 10.747 1.00 88.88 91 SER A CA 1
ATOM 739 C C . SER A 1 91 ? -9.065 -4.818 12.097 1.00 88.88 91 SER A C 1
ATOM 741 O O . SER A 1 91 ? -9.224 -5.757 12.871 1.00 88.88 91 SER A O 1
ATOM 743 N N . ILE A 1 92 ? -8.248 -3.797 12.373 1.00 89.31 92 ILE A N 1
ATOM 744 C CA . ILE A 1 92 ? -7.512 -3.678 13.636 1.00 89.31 92 ILE A CA 1
ATOM 745 C C . ILE A 1 92 ? -8.471 -3.448 14.802 1.00 89.31 92 ILE A C 1
ATOM 747 O O . ILE A 1 92 ? -8.291 -4.087 15.837 1.00 89.31 92 ILE A O 1
ATOM 751 N N . TYR A 1 93 ? -9.496 -2.610 14.626 1.00 88.12 93 TYR A N 1
ATOM 752 C CA . TYR A 1 93 ? -10.511 -2.366 15.651 1.00 88.12 93 TYR A CA 1
ATOM 753 C C . TYR A 1 93 ? -11.182 -3.672 16.099 1.00 88.12 93 TYR A C 1
ATOM 755 O O . TYR A 1 93 ? -11.158 -4.003 17.283 1.00 88.12 93 TYR A O 1
ATOM 763 N N . PHE A 1 94 ? -11.679 -4.482 15.158 1.00 85.12 94 PHE A N 1
ATOM 764 C CA . PHE A 1 94 ? -12.246 -5.794 15.496 1.00 85.12 94 PHE A CA 1
ATOM 765 C C . PHE A 1 94 ? -11.183 -6.790 15.973 1.00 85.12 94 PHE A C 1
ATOM 767 O O . PHE A 1 94 ? -11.469 -7.668 16.790 1.00 85.12 94 PHE A O 1
ATOM 774 N N . ALA A 1 95 ? -9.944 -6.667 15.483 1.00 84.62 95 ALA A N 1
ATOM 775 C CA . ALA A 1 95 ? -8.856 -7.531 15.906 1.00 84.62 95 ALA A CA 1
ATOM 776 C C . ALA A 1 95 ? -8.550 -7.332 17.397 1.00 84.62 95 ALA A C 1
ATOM 778 O O . ALA A 1 95 ? -8.619 -8.275 18.179 1.00 84.62 95 ALA A O 1
ATOM 779 N N . ILE A 1 96 ? -8.241 -6.111 17.824 1.00 83.75 96 ILE A N 1
ATOM 780 C CA . ILE A 1 96 ? -7.643 -5.865 19.139 1.00 83.75 96 ILE A CA 1
ATOM 781 C C . ILE A 1 96 ? -8.554 -6.223 20.323 1.00 83.75 96 ILE A C 1
ATOM 783 O O . ILE A 1 96 ? -8.054 -6.529 21.411 1.00 83.75 96 ILE A O 1
ATOM 787 N N . GLN A 1 97 ? -9.872 -6.279 20.113 1.00 82.12 97 GLN A N 1
ATOM 788 C CA . GLN A 1 97 ? -10.822 -6.658 21.160 1.00 82.12 97 GLN A CA 1
ATOM 789 C C . GLN A 1 97 ? -10.541 -8.056 21.726 1.00 82.12 97 GLN A C 1
ATOM 791 O O . GLN A 1 97 ? -10.565 -8.239 22.941 1.00 82.12 97 GLN A O 1
ATOM 796 N N . SER A 1 98 ? -10.145 -9.017 20.885 1.00 81.75 98 SER A N 1
ATOM 797 C CA . SER A 1 98 ? -9.967 -10.415 21.307 1.00 81.75 98 SER A CA 1
ATOM 798 C C . SER A 1 98 ? -8.511 -10.903 21.350 1.00 81.75 98 SER A C 1
ATOM 800 O O . SER A 1 98 ? -8.286 -12.107 21.450 1.00 81.75 98 SER A O 1
ATOM 802 N N . ARG A 1 99 ? -7.515 -10.012 21.223 1.00 85.25 99 ARG A N 1
ATOM 803 C CA . ARG A 1 99 ? -6.085 -10.385 21.218 1.00 85.25 99 ARG A CA 1
ATOM 804 C C . ARG A 1 99 ? -5.290 -9.607 22.269 1.00 85.25 99 ARG A C 1
ATOM 806 O O . ARG A 1 99 ? -5.641 -8.478 22.627 1.00 85.25 99 ARG A O 1
ATOM 813 N N . THR A 1 100 ? -4.207 -10.211 22.755 1.00 90.12 100 THR A N 1
ATOM 814 C CA . THR A 1 100 ? -3.173 -9.517 23.541 1.00 90.12 100 THR A CA 1
ATOM 815 C C . THR A 1 100 ? -2.216 -8.748 22.626 1.00 90.12 100 THR A C 1
ATOM 817 O O . THR A 1 100 ? -2.147 -9.014 21.425 1.00 90.12 100 THR A O 1
ATOM 820 N N . ALA A 1 101 ? -1.435 -7.815 23.183 1.00 88.38 101 ALA A N 1
ATOM 821 C CA . ALA A 1 101 ? -0.435 -7.066 22.417 1.00 88.38 101 ALA A CA 1
ATOM 822 C C . ALA A 1 101 ? 0.593 -7.992 21.733 1.00 88.38 101 ALA A C 1
ATOM 824 O O . ALA A 1 101 ? 0.879 -7.831 20.549 1.00 88.38 101 ALA A O 1
ATOM 825 N N . GLY A 1 102 ? 1.087 -9.014 22.442 1.00 91.56 102 GLY A N 1
ATOM 826 C CA . GLY A 1 102 ? 2.034 -9.986 21.884 1.00 91.56 102 GLY A CA 1
ATOM 827 C C . GLY A 1 102 ? 1.437 -10.835 20.757 1.00 91.56 102 GLY A C 1
ATOM 828 O O . GLY A 1 102 ? 2.070 -11.014 19.717 1.00 91.56 102 GLY A O 1
ATOM 829 N N . GLN A 1 103 ? 0.195 -11.307 20.919 1.00 92.88 103 GLN A N 1
ATOM 830 C CA . GLN A 1 103 ? -0.523 -12.030 19.860 1.00 92.88 103 GLN A CA 1
ATOM 831 C C . GLN A 1 103 ? -0.731 -11.146 18.628 1.00 92.88 103 GLN A C 1
ATOM 833 O O . GLN A 1 103 ? -0.471 -11.584 17.509 1.00 92.88 103 GLN A O 1
ATOM 838 N N . PHE A 1 104 ? -1.130 -9.888 18.834 1.00 91.38 104 PHE A N 1
ATOM 839 C CA . PHE A 1 104 ? -1.304 -8.920 17.758 1.00 91.38 104 PHE A CA 1
ATOM 840 C C . PHE A 1 104 ? -0.003 -8.715 16.973 1.00 91.38 104 PHE A C 1
ATOM 842 O O . PHE A 1 104 ? -0.008 -8.881 15.756 1.00 91.38 104 PHE A O 1
ATOM 849 N N . ILE A 1 105 ? 1.116 -8.428 17.648 1.00 92.94 105 ILE A N 1
ATOM 850 C CA . ILE A 1 105 ? 2.416 -8.233 16.986 1.00 92.94 105 ILE A CA 1
ATOM 851 C C . ILE A 1 105 ? 2.819 -9.492 16.214 1.00 92.94 105 ILE A C 1
ATOM 853 O O . ILE A 1 105 ? 3.161 -9.397 15.036 1.00 92.94 105 ILE A O 1
ATOM 857 N N . ARG A 1 106 ? 2.711 -10.679 16.828 1.00 95.00 106 ARG A N 1
ATOM 858 C CA . ARG A 1 106 ? 3.043 -11.950 16.169 1.00 95.00 106 ARG A CA 1
ATOM 859 C C . ARG A 1 106 ? 2.233 -12.152 14.890 1.00 95.00 106 ARG A C 1
ATOM 861 O O . ARG A 1 106 ? 2.802 -12.476 13.850 1.00 95.00 106 ARG A O 1
ATOM 868 N N . GLU A 1 107 ? 0.922 -11.928 14.938 1.00 93.38 107 GLU A N 1
ATOM 869 C CA . GLU A 1 107 ? 0.070 -12.032 13.754 1.00 93.38 107 GLU A CA 1
ATOM 870 C C . GLU A 1 107 ? 0.439 -11.010 12.667 1.00 93.38 107 GLU A C 1
ATOM 872 O O . GLU A 1 107 ? 0.311 -11.310 11.479 1.00 93.38 107 GLU A O 1
ATOM 877 N N . ARG A 1 108 ? 0.872 -9.797 13.040 1.00 93.50 108 ARG A N 1
ATOM 878 C CA . ARG A 1 108 ? 1.326 -8.780 12.077 1.00 93.50 108 ARG A CA 1
ATOM 879 C C . ARG A 1 108 ? 2.664 -9.164 11.451 1.00 93.50 108 ARG A C 1
ATOM 881 O O . ARG A 1 108 ? 2.790 -9.052 10.237 1.00 93.50 108 ARG A O 1
ATOM 888 N N . CYS A 1 109 ? 3.612 -9.699 12.219 1.00 95.69 109 CYS A N 1
ATOM 889 C CA . CYS A 1 109 ? 4.868 -10.218 11.673 1.00 95.69 109 CYS A CA 1
ATOM 890 C C . CYS A 1 109 ? 4.615 -11.342 10.654 1.00 95.69 109 CYS A C 1
ATOM 892 O O . CYS A 1 109 ? 5.123 -11.292 9.537 1.00 95.69 109 CYS A O 1
ATOM 894 N N . LEU A 1 110 ? 3.776 -12.323 11.004 1.00 96.56 110 LEU A N 1
ATOM 895 C CA . LEU A 1 110 ? 3.502 -13.462 10.123 1.00 96.56 110 LEU A CA 1
ATOM 896 C C . LEU A 1 110 ? 2.750 -13.061 8.845 1.00 96.56 110 LEU A C 1
ATOM 898 O O . LEU A 1 110 ? 3.015 -13.619 7.786 1.00 96.56 110 LEU A O 1
ATOM 902 N N . ARG A 1 111 ? 1.816 -12.104 8.930 1.00 94.06 111 ARG A N 1
ATOM 903 C CA . ARG A 1 111 ? 0.961 -11.714 7.792 1.00 94.06 111 ARG A CA 1
ATOM 904 C C . ARG A 1 111 ? 1.497 -10.560 6.951 1.00 94.06 111 ARG A C 1
ATOM 906 O O . ARG A 1 111 ? 1.041 -10.404 5.827 1.00 94.06 111 ARG A O 1
ATOM 913 N N . LEU A 1 112 ? 2.394 -9.732 7.488 1.00 95.94 112 LEU A N 1
ATOM 914 C CA . LEU A 1 112 ? 2.914 -8.548 6.795 1.00 95.94 112 LEU A CA 1
ATOM 915 C C . LEU A 1 112 ? 4.418 -8.659 6.561 1.00 95.94 112 LEU A C 1
ATOM 917 O O . LEU A 1 112 ? 4.852 -8.587 5.417 1.00 95.94 112 LEU A O 1
ATOM 921 N N . LEU A 1 113 ? 5.204 -8.884 7.620 1.00 96.12 113 LEU A N 1
ATOM 922 C CA . LEU A 1 113 ? 6.664 -8.877 7.520 1.00 96.12 113 LEU A CA 1
ATOM 923 C C . LEU A 1 113 ? 7.187 -10.054 6.690 1.00 96.12 113 LEU A C 1
ATOM 925 O O . LEU A 1 113 ? 8.014 -9.841 5.813 1.00 96.12 113 LEU A O 1
ATOM 929 N N . ILE A 1 114 ? 6.690 -11.275 6.908 1.00 97.06 114 ILE A N 1
ATOM 930 C CA . ILE A 1 114 ? 7.139 -12.439 6.122 1.00 97.06 114 ILE A CA 1
ATOM 931 C C . ILE A 1 114 ? 6.822 -12.266 4.622 1.00 97.06 114 ILE A C 1
ATOM 933 O O . ILE A 1 114 ? 7.754 -12.368 3.820 1.00 97.06 114 ILE A O 1
ATOM 937 N N . PRO A 1 115 ? 5.575 -11.944 4.209 1.00 96.56 115 PRO A N 1
ATOM 938 C CA . PRO A 1 115 ? 5.283 -11.672 2.800 1.00 96.56 115 PRO A CA 1
ATOM 939 C C . PRO A 1 115 ? 6.071 -10.493 2.222 1.00 96.56 115 PRO A C 1
ATOM 941 O O . PRO A 1 115 ? 6.473 -10.543 1.063 1.00 96.56 115 PRO A O 1
ATOM 944 N N . LEU A 1 116 ? 6.336 -9.453 3.019 1.00 97.06 116 LEU A N 1
ATOM 945 C CA . LEU A 1 116 ? 7.166 -8.327 2.598 1.00 97.06 116 LEU A CA 1
ATOM 946 C C . LEU A 1 116 ? 8.610 -8.762 2.324 1.00 97.06 116 LEU A C 1
ATOM 948 O O . LEU A 1 116 ? 9.141 -8.426 1.272 1.00 97.06 116 LEU A O 1
ATOM 952 N N . LEU A 1 117 ? 9.239 -9.520 3.227 1.00 97.50 117 LEU A N 1
ATOM 953 C CA . LEU A 1 117 ? 10.607 -10.016 3.033 1.00 97.50 117 LEU A CA 1
ATOM 954 C C . LEU A 1 117 ? 10.691 -10.922 1.801 1.00 97.50 117 LEU A C 1
ATOM 956 O O . LEU A 1 117 ? 11.601 -10.770 0.990 1.00 97.50 117 LEU A O 1
ATOM 960 N N . PHE A 1 118 ? 9.704 -11.800 1.606 1.00 97.81 118 PHE A N 1
ATOM 961 C CA . PHE A 1 118 ? 9.580 -12.576 0.371 1.00 97.81 118 PHE A CA 1
ATOM 962 C C . PHE A 1 118 ? 9.498 -11.655 -0.858 1.00 97.81 118 PHE A C 1
ATOM 964 O O . PHE A 1 118 ? 10.216 -11.831 -1.839 1.00 97.81 118 PHE A O 1
ATOM 971 N N . GLY A 1 119 ? 8.679 -10.610 -0.774 1.00 96.81 119 GLY A N 1
ATOM 972 C CA . GLY A 1 119 ? 8.585 -9.561 -1.777 1.00 96.81 119 GLY A CA 1
ATOM 973 C C . GLY A 1 119 ? 9.919 -8.895 -2.109 1.00 96.81 119 GLY A C 1
ATOM 974 O O . GLY A 1 119 ? 10.267 -8.773 -3.281 1.00 96.81 119 GLY A O 1
ATOM 975 N N . ILE A 1 120 ? 10.676 -8.491 -1.090 1.00 96.94 120 ILE A N 1
ATOM 976 C CA . ILE A 1 120 ? 11.958 -7.785 -1.218 1.00 96.94 120 ILE A CA 1
ATOM 977 C C . ILE A 1 120 ? 13.031 -8.685 -1.835 1.00 96.94 120 ILE A C 1
ATOM 979 O O . ILE A 1 120 ? 13.772 -8.234 -2.704 1.00 96.94 120 ILE A O 1
ATOM 983 N N . PHE A 1 121 ? 13.139 -9.939 -1.397 1.00 96.75 121 PHE A N 1
ATOM 984 C CA . PHE A 1 121 ? 14.257 -10.802 -1.793 1.00 96.75 121 PHE A CA 1
ATOM 985 C C . PHE A 1 121 ? 13.964 -11.694 -2.999 1.00 96.75 121 PHE A C 1
ATOM 987 O O . PHE A 1 121 ? 14.906 -12.150 -3.637 1.00 96.75 121 PHE A O 1
ATOM 994 N N . ILE A 1 122 ? 12.692 -11.948 -3.323 1.00 96.81 122 ILE A N 1
ATOM 995 C CA . ILE A 1 122 ? 12.313 -12.895 -4.384 1.00 96.81 122 ILE A CA 1
ATOM 996 C C . ILE A 1 122 ? 11.533 -12.205 -5.505 1.00 96.81 122 ILE A C 1
ATOM 998 O O . ILE A 1 122 ? 11.875 -12.376 -6.671 1.00 96.81 122 ILE A O 1
ATOM 1002 N N . LEU A 1 123 ? 10.513 -11.402 -5.186 1.00 96.19 123 LEU A N 1
ATOM 1003 C CA . LEU A 1 123 ? 9.649 -10.808 -6.221 1.00 96.19 123 LEU A CA 1
ATOM 1004 C C . LEU A 1 123 ? 10.199 -9.509 -6.816 1.00 96.19 123 LEU A C 1
ATOM 1006 O O . LEU A 1 123 ? 9.967 -9.225 -7.989 1.00 96.19 123 LEU A O 1
ATOM 1010 N N . SER A 1 124 ? 10.890 -8.704 -6.015 1.00 95.06 124 SER A N 1
ATOM 1011 C CA . SER A 1 124 ? 11.386 -7.389 -6.429 1.00 95.06 124 SER A CA 1
ATOM 1012 C C . SER A 1 124 ? 12.643 -7.432 -7.303 1.00 95.06 124 SER A C 1
ATOM 1014 O O . SER A 1 124 ? 12.693 -6.635 -8.238 1.00 95.06 124 SER A O 1
ATOM 1016 N N . PRO A 1 125 ? 13.634 -8.330 -7.099 1.00 95.56 125 PRO A N 1
ATOM 1017 C CA . PRO A 1 125 ? 14.827 -8.342 -7.945 1.00 95.56 125 PRO A CA 1
ATOM 1018 C C . PRO A 1 125 ? 14.519 -8.497 -9.443 1.00 95.56 125 PRO A C 1
ATOM 1020 O O . PRO A 1 125 ? 15.068 -7.717 -10.220 1.00 95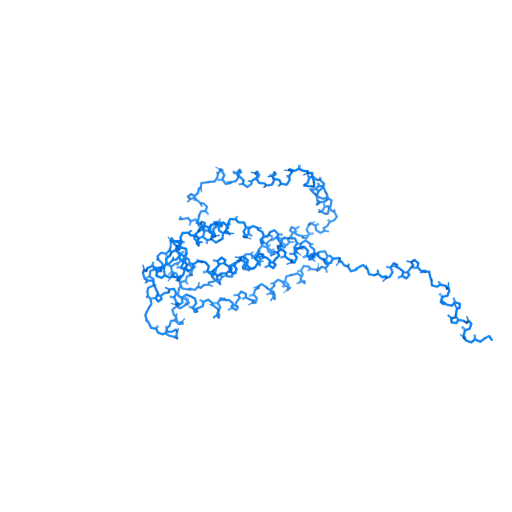.56 125 PRO A O 1
ATOM 1023 N N . PRO A 1 126 ? 13.612 -9.399 -9.882 1.00 95.19 126 PRO A N 1
ATOM 1024 C CA . PRO A 1 126 ? 13.214 -9.474 -11.289 1.00 95.19 126 PRO A CA 1
ATOM 1025 C C . PRO A 1 126 ? 12.560 -8.188 -11.807 1.00 95.19 126 PRO A C 1
ATOM 1027 O O . PRO A 1 126 ? 12.814 -7.787 -12.937 1.00 95.19 126 PRO A O 1
ATOM 1030 N N . GLN A 1 127 ? 11.746 -7.515 -10.987 1.00 92.69 127 GLN A N 1
ATOM 1031 C CA . GLN A 1 127 ? 11.098 -6.254 -11.367 1.00 92.69 127 GLN A CA 1
ATOM 1032 C C . GLN A 1 127 ? 12.126 -5.135 -11.576 1.00 92.69 127 GLN A C 1
ATOM 1034 O O . GLN A 1 127 ? 12.090 -4.466 -12.607 1.00 92.69 127 GLN A O 1
ATOM 1039 N N . VAL A 1 128 ? 13.071 -4.967 -10.640 1.00 91.88 128 VAL A N 1
ATOM 1040 C CA . VAL A 1 128 ? 14.146 -3.969 -10.783 1.00 91.88 128 VAL A CA 1
ATOM 1041 C C . VAL A 1 128 ? 15.045 -4.318 -11.964 1.00 91.88 128 VAL A C 1
ATOM 1043 O O . VAL A 1 128 ? 15.391 -3.435 -12.736 1.00 91.88 128 VAL A O 1
ATOM 1046 N N . TYR A 1 129 ? 15.393 -5.591 -12.152 1.00 92.94 129 TYR A N 1
ATOM 1047 C CA . TYR A 1 129 ? 16.187 -6.025 -13.301 1.00 92.94 129 TYR A CA 1
ATOM 1048 C C . TYR A 1 129 ? 15.543 -5.614 -14.631 1.00 92.94 129 TYR A C 1
ATOM 1050 O O . TYR A 1 129 ? 16.199 -4.984 -15.457 1.00 92.94 129 TYR A O 1
ATOM 1058 N N . LEU A 1 130 ? 14.254 -5.920 -14.818 1.00 91.25 130 LEU A N 1
ATOM 1059 C CA . LEU A 1 130 ? 13.531 -5.560 -16.037 1.00 91.25 130 LEU A CA 1
ATOM 1060 C C . LEU A 1 130 ? 13.463 -4.042 -16.233 1.00 91.25 130 LEU A C 1
ATOM 1062 O O . LEU A 1 130 ? 13.707 -3.570 -17.339 1.00 91.25 130 LEU A O 1
ATOM 1066 N N . GLU A 1 131 ? 13.215 -3.277 -15.167 1.00 88.94 131 GLU A N 1
ATOM 1067 C CA . GLU A 1 131 ? 13.274 -1.812 -15.224 1.00 88.94 131 GLU A CA 1
ATOM 1068 C C . GLU A 1 131 ? 14.645 -1.338 -15.730 1.00 88.94 131 GLU A C 1
ATOM 1070 O O . GLU A 1 131 ? 14.716 -0.544 -16.668 1.00 88.94 131 GLU A O 1
ATOM 1075 N N . ARG A 1 132 ? 15.739 -1.863 -15.161 1.00 87.88 132 ARG A N 1
ATOM 1076 C CA . ARG A 1 132 ? 17.123 -1.478 -15.493 1.00 87.88 132 ARG A CA 1
ATOM 1077 C C . ARG A 1 132 ? 17.564 -1.907 -16.891 1.00 87.88 132 ARG A C 1
ATOM 1079 O O . ARG A 1 132 ? 18.401 -1.226 -17.478 1.00 87.88 132 ARG A O 1
ATOM 1086 N N . LEU A 1 133 ? 16.982 -2.971 -17.444 1.00 88.00 133 LEU A N 1
ATOM 1087 C CA . LEU A 1 133 ? 17.166 -3.347 -18.849 1.00 88.00 133 LEU A CA 1
ATOM 1088 C C . LEU A 1 133 ? 16.507 -2.352 -19.817 1.00 88.00 133 LEU A C 1
ATOM 1090 O O . LEU A 1 133 ? 16.999 -2.152 -20.925 1.00 88.00 133 LEU A O 1
ATOM 1094 N N . THR A 1 134 ? 15.387 -1.743 -19.418 1.00 81.12 134 THR A N 1
ATOM 1095 C CA . THR A 1 134 ? 14.576 -0.866 -20.285 1.00 81.12 134 THR A CA 1
ATOM 1096 C C . THR A 1 134 ? 14.854 0.636 -20.115 1.00 81.12 134 THR A C 1
ATOM 1098 O O . THR A 1 134 ? 14.285 1.458 -20.838 1.00 81.12 134 THR A O 1
ATOM 1101 N N . ASN A 1 135 ? 15.736 1.015 -19.181 1.00 68.56 135 ASN A N 1
ATOM 1102 C CA . ASN A 1 135 ? 16.005 2.406 -18.801 1.00 68.56 135 ASN A CA 1
ATOM 1103 C C . ASN A 1 135 ? 17.115 3.017 -19.679 1.00 68.56 135 ASN A C 1
ATOM 1105 O O . ASN A 1 135 ? 18.297 2.742 -19.475 1.00 68.56 135 ASN A O 1
ATOM 1109 N N . PRO A 1 136 ? 16.725 3.744 -20.739 1.00 56.28 136 PRO A N 1
ATOM 1110 C CA . PRO A 1 136 ? 16.645 5.206 -20.629 1.00 56.28 136 PRO A CA 1
ATOM 1111 C C . PRO A 1 136 ? 15.276 5.800 -21.014 1.00 56.28 136 PRO A C 1
ATOM 1113 O O . PRO A 1 136 ? 15.106 7.016 -20.988 1.00 56.28 136 PRO A O 1
ATOM 1116 N N . LEU A 1 137 ? 14.300 4.967 -21.396 1.00 51.84 137 LEU A N 1
ATOM 1117 C CA . LEU A 1 137 ? 12.999 5.406 -21.929 1.00 51.84 137 LEU A CA 1
ATOM 1118 C C . LEU A 1 137 ? 11.885 5.425 -20.869 1.00 51.84 137 LEU A C 1
ATOM 1120 O O . LEU A 1 137 ? 10.915 6.173 -21.004 1.00 51.84 137 LEU A O 1
ATOM 1124 N N . HIS A 1 138 ? 12.013 4.612 -19.815 1.00 53.06 138 HIS A N 1
ATOM 1125 C CA . HIS A 1 138 ? 10.955 4.357 -18.839 1.00 53.06 138 HIS A CA 1
ATOM 1126 C C . HIS A 1 138 ? 11.550 4.138 -17.436 1.00 53.06 138 HIS A C 1
ATOM 1128 O O . HIS A 1 138 ? 12.233 3.151 -17.180 1.00 53.06 138 HIS A O 1
ATOM 1134 N N . GLY A 1 139 ? 11.299 5.080 -16.527 1.00 55.44 139 GLY A N 1
ATOM 1135 C CA . GLY A 1 139 ? 11.567 4.970 -15.090 1.00 55.44 139 GLY A CA 1
ATOM 1136 C C . GLY A 1 139 ? 10.361 5.485 -14.304 1.00 55.44 139 GLY A C 1
ATOM 1137 O O . GLY A 1 139 ? 9.407 5.983 -14.895 1.00 55.44 139 GLY A O 1
ATOM 1138 N N . VAL A 1 140 ? 10.355 5.392 -12.974 1.00 56.34 140 VAL A N 1
ATOM 1139 C CA . VAL A 1 140 ? 9.342 6.103 -12.169 1.00 56.34 140 VAL A CA 1
ATOM 1140 C C . VAL A 1 140 ? 9.551 7.607 -12.398 1.00 56.34 140 VAL A C 1
ATOM 1142 O O . VAL A 1 140 ? 10.675 8.068 -12.269 1.00 56.34 140 VAL A O 1
ATOM 1145 N N . ALA A 1 141 ? 8.500 8.357 -12.765 1.00 50.12 141 ALA A N 1
ATOM 1146 C CA . ALA A 1 141 ? 8.519 9.634 -13.525 1.00 50.12 141 ALA A CA 1
ATOM 1147 C C . ALA A 1 141 ? 9.380 10.795 -12.996 1.00 50.12 141 ALA A C 1
ATOM 1149 O O . ALA A 1 141 ? 9.457 11.842 -13.629 1.00 50.12 141 ALA A O 1
ATOM 1150 N N . LEU A 1 142 ? 9.994 10.634 -11.832 1.00 51.38 142 LEU A N 1
ATOM 1151 C CA . LEU A 1 142 ? 10.792 11.647 -11.149 1.00 51.38 142 LEU A CA 1
ATOM 1152 C C . LEU A 1 142 ? 12.163 11.111 -10.722 1.00 51.38 142 LEU A C 1
ATOM 1154 O O . LEU A 1 142 ? 12.944 11.818 -10.096 1.00 51.38 142 LEU A O 1
ATOM 1158 N N . TRP A 1 143 ? 12.467 9.866 -11.085 1.00 53.91 143 TRP A N 1
ATOM 1159 C CA . TRP A 1 143 ? 13.728 9.211 -10.817 1.00 53.91 143 TRP A CA 1
ATOM 1160 C C . TRP A 1 143 ? 14.276 8.618 -12.108 1.00 53.91 143 TRP A C 1
ATOM 1162 O O . TRP A 1 143 ? 13.980 7.478 -12.473 1.00 53.91 143 TRP A O 1
ATOM 1172 N N . ASN A 1 144 ? 15.129 9.390 -12.782 1.00 50.12 144 ASN A N 1
ATOM 1173 C CA . ASN A 1 144 ? 16.104 8.826 -13.705 1.00 50.12 144 ASN A CA 1
ATOM 1174 C C . ASN A 1 144 ? 17.086 8.028 -12.847 1.00 50.12 144 ASN A C 1
ATOM 1176 O O . ASN A 1 144 ? 18.151 8.520 -12.479 1.00 50.12 144 ASN A O 1
ATOM 1180 N N . GLY A 1 145 ? 16.689 6.822 -12.439 1.00 52.22 145 GLY A N 1
ATOM 1181 C CA . GLY A 1 145 ? 17.608 5.857 -11.869 1.00 52.22 145 GLY A CA 1
ATOM 1182 C C . GLY A 1 145 ? 18.669 5.631 -12.926 1.00 52.22 145 GLY A C 1
ATOM 1183 O O . GLY A 1 145 ? 18.421 4.881 -13.860 1.00 52.22 145 GLY A O 1
ATOM 1184 N N . GLY A 1 146 ? 19.803 6.328 -12.799 1.00 55.97 146 GLY A N 1
ATOM 1185 C CA . GLY A 1 146 ? 20.887 6.412 -13.788 1.00 55.97 146 GLY A CA 1
ATOM 1186 C C . GLY A 1 146 ? 21.619 5.094 -14.038 1.00 55.97 146 GLY A C 1
ATOM 1187 O O . GLY A 1 146 ? 22.747 5.080 -14.512 1.00 55.97 146 GLY A O 1
ATOM 1188 N N . TRP A 1 147 ? 20.979 3.989 -13.683 1.00 68.19 147 TRP A N 1
ATOM 1189 C CA . TRP A 1 147 ? 21.408 2.632 -13.890 1.00 68.19 147 TRP A CA 1
ATOM 1190 C C . TRP A 1 147 ? 20.718 2.105 -15.137 1.00 68.19 147 TRP A C 1
ATOM 1192 O O . TRP A 1 147 ? 19.544 1.730 -15.114 1.00 68.19 147 TRP A O 1
ATOM 1202 N N . GLN A 1 148 ? 21.485 2.044 -16.213 1.00 81.44 148 GLN A N 1
ATOM 1203 C CA . GLN A 1 148 ? 21.197 1.146 -17.312 1.00 81.44 148 GLN A CA 1
ATOM 1204 C C . GLN A 1 148 ? 21.984 -0.139 -17.063 1.00 81.44 148 GLN A C 1
ATOM 1206 O O . GLN A 1 148 ? 23.172 -0.096 -16.737 1.00 81.44 148 GLN A O 1
ATOM 1211 N N . PHE A 1 149 ? 21.315 -1.280 -17.177 1.00 88.06 149 PHE A N 1
ATOM 1212 C CA . PHE A 1 149 ? 21.958 -2.582 -17.074 1.00 88.06 149 PHE A CA 1
ATOM 1213 C C . PHE A 1 149 ? 21.809 -3.334 -18.393 1.00 88.06 149 PHE A C 1
ATOM 1215 O O . PHE A 1 149 ? 20.780 -3.252 -19.058 1.00 88.06 149 PHE A O 1
ATOM 1222 N N . SER A 1 150 ? 22.835 -4.094 -18.754 1.00 89.50 150 SER A N 1
ATOM 1223 C CA . SER A 1 150 ? 22.826 -5.009 -19.890 1.00 89.50 150 SER A CA 1
ATOM 1224 C C . SER A 1 150 ? 23.478 -6.310 -19.455 1.00 89.50 150 SER A C 1
ATOM 1226 O O . SER A 1 150 ? 24.566 -6.282 -18.885 1.00 89.50 150 SER A O 1
ATOM 1228 N N . GLY A 1 151 ? 22.824 -7.432 -19.724 1.00 93.19 151 GLY A N 1
ATOM 1229 C CA . GLY A 1 151 ? 23.251 -8.741 -19.243 1.00 93.19 151 GLY A CA 1
ATOM 1230 C C . GLY A 1 151 ? 22.063 -9.564 -18.767 1.00 93.19 151 GLY A C 1
ATOM 1231 O O . GLY A 1 151 ? 20.908 -9.136 -18.838 1.00 93.19 151 GLY A O 1
ATOM 1232 N N . SER A 1 152 ? 22.350 -10.760 -18.285 1.00 96.31 152 SER A N 1
ATOM 1233 C CA . SER A 1 152 ? 21.379 -11.703 -17.740 1.00 96.31 152 SER A CA 1
ATOM 1234 C C . SER A 1 152 ? 20.941 -11.338 -16.316 1.00 96.31 152 SER A C 1
ATOM 1236 O O . SER A 1 152 ? 21.603 -10.590 -15.597 1.00 96.31 152 SER A O 1
ATOM 1238 N N . PHE A 1 153 ? 19.821 -11.914 -15.876 1.00 95.88 153 PHE A N 1
ATOM 1239 C CA . PHE A 1 153 ? 19.310 -11.718 -14.517 1.00 95.88 153 PHE A CA 1
ATOM 1240 C C . PHE A 1 153 ? 20.322 -12.135 -13.439 1.00 95.88 153 PHE A C 1
ATOM 1242 O O . PHE A 1 153 ? 20.463 -11.462 -12.422 1.00 95.88 153 PHE A O 1
ATOM 1249 N N . TRP A 1 154 ? 21.061 -13.223 -13.667 1.00 96.81 154 TRP A N 1
ATOM 1250 C CA . TRP A 1 154 ? 22.044 -13.726 -12.705 1.00 96.81 154 TRP A CA 1
ATOM 1251 C C . TRP A 1 154 ? 23.240 -12.788 -12.547 1.00 96.81 154 TRP A C 1
ATOM 1253 O O . TRP A 1 154 ? 23.741 -12.619 -11.437 1.00 96.81 154 TRP A O 1
ATOM 1263 N N . GLU A 1 155 ? 23.644 -12.120 -13.627 1.00 96.38 155 GLU A N 1
ATOM 1264 C CA . GLU A 1 155 ? 24.680 -11.083 -13.595 1.00 96.38 155 GLU A CA 1
ATOM 1265 C C . GLU A 1 155 ? 24.198 -9.814 -12.884 1.00 96.38 155 GLU A C 1
ATOM 1267 O O . GLU A 1 155 ? 25.014 -9.081 -12.335 1.00 96.38 155 GLU A O 1
ATOM 1272 N N . PHE A 1 156 ? 22.884 -9.564 -12.840 1.00 95.12 156 PHE A N 1
ATOM 1273 C CA . PHE A 1 156 ? 22.302 -8.422 -12.133 1.00 95.12 156 PHE A CA 1
ATOM 1274 C C . PHE A 1 156 ? 22.247 -8.605 -10.607 1.00 95.12 156 PHE A C 1
ATOM 1276 O O . PHE A 1 156 ? 22.281 -7.617 -9.875 1.00 95.12 156 PHE A O 1
ATOM 1283 N N . ILE A 1 157 ? 22.188 -9.840 -10.092 1.00 95.25 157 ILE A N 1
ATOM 1284 C CA . ILE A 1 157 ? 22.007 -10.109 -8.650 1.00 95.25 157 ILE A CA 1
ATOM 1285 C C . ILE A 1 157 ? 23.008 -9.360 -7.747 1.00 95.25 157 ILE A C 1
ATOM 1287 O O . ILE A 1 157 ? 22.562 -8.752 -6.770 1.00 95.25 157 ILE A O 1
ATOM 1291 N N . PRO A 1 158 ? 24.323 -9.312 -8.040 1.00 94.38 158 PRO A N 1
ATOM 1292 C CA . PRO A 1 158 ? 25.265 -8.532 -7.235 1.00 94.38 158 PRO A CA 1
ATOM 1293 C C . PRO A 1 158 ? 24.971 -7.022 -7.236 1.00 94.38 158 PRO A C 1
ATOM 1295 O O . PRO A 1 158 ? 25.243 -6.336 -6.251 1.00 94.38 158 PRO A O 1
ATOM 1298 N N . TYR A 1 159 ? 24.390 -6.499 -8.319 1.00 92.88 159 TYR A N 1
ATOM 1299 C CA . TYR A 1 159 ? 24.013 -5.091 -8.455 1.00 92.88 159 TYR A CA 1
ATOM 1300 C C . TYR A 1 159 ? 22.692 -4.762 -7.762 1.00 92.88 159 TYR A C 1
ATOM 1302 O O . TYR A 1 159 ? 22.469 -3.603 -7.413 1.00 92.88 159 TYR A O 1
ATOM 1310 N N . TYR A 1 160 ? 21.830 -5.753 -7.517 1.00 94.06 160 TYR A N 1
ATOM 1311 C CA . TYR A 1 160 ? 20.544 -5.541 -6.854 1.00 94.06 160 TYR A CA 1
ATOM 1312 C C . TYR A 1 160 ? 20.692 -4.894 -5.471 1.00 94.06 160 TYR A C 1
ATOM 1314 O O . TYR A 1 160 ? 19.889 -4.048 -5.100 1.00 94.06 160 TYR A O 1
ATOM 1322 N N . PHE A 1 161 ? 21.740 -5.234 -4.721 1.00 93.88 161 PHE A N 1
ATOM 1323 C CA . PHE A 1 161 ? 21.967 -4.698 -3.375 1.00 93.88 161 PHE A CA 1
ATOM 1324 C C . PHE A 1 161 ? 22.704 -3.347 -3.354 1.00 93.88 161 PHE A C 1
ATOM 1326 O O . PHE A 1 161 ? 23.072 -2.862 -2.285 1.00 93.88 161 PHE A O 1
ATOM 1333 N N . GLN A 1 162 ? 22.936 -2.726 -4.514 1.00 91.31 162 GLN A N 1
ATOM 1334 C CA . GLN A 1 162 ? 23.655 -1.456 -4.606 1.00 91.31 162 GLN A CA 1
ATOM 1335 C C . GLN A 1 162 ? 22.703 -0.270 -4.466 1.00 91.31 162 GLN A C 1
ATOM 1337 O O . GLN A 1 162 ? 21.846 -0.037 -5.319 1.00 91.31 162 GLN A O 1
ATOM 1342 N N . GLY A 1 163 ? 22.886 0.496 -3.390 1.00 87.75 163 GLY A N 1
ATOM 1343 C CA . GLY A 1 163 ? 22.065 1.661 -3.066 1.00 87.75 163 GLY A CA 1
ATOM 1344 C C . GLY A 1 163 ? 20.614 1.301 -2.743 1.00 87.75 163 GLY A C 1
ATOM 1345 O O . GLY A 1 163 ? 20.175 0.167 -2.909 1.00 87.75 163 GLY A O 1
ATOM 1346 N N . TRP A 1 164 ? 19.834 2.295 -2.333 1.00 86.12 164 TRP A N 1
ATOM 1347 C CA . TRP A 1 164 ? 18.426 2.105 -1.993 1.00 86.12 164 TRP A CA 1
ATOM 1348 C C . TRP A 1 164 ? 17.538 2.462 -3.182 1.00 86.12 164 TRP A C 1
ATOM 1350 O O . TRP A 1 164 ? 17.686 3.524 -3.786 1.00 86.12 164 TRP A O 1
ATOM 1360 N N . TYR A 1 165 ? 16.598 1.588 -3.526 1.00 83.88 165 TYR A N 1
ATOM 1361 C CA . TYR A 1 165 ? 15.569 1.897 -4.515 1.00 83.88 165 TYR A CA 1
ATOM 1362 C C . TYR A 1 165 ? 14.783 3.146 -4.068 1.00 83.88 165 TYR A C 1
ATOM 1364 O O . TYR A 1 165 ? 14.481 3.282 -2.881 1.00 83.88 165 TYR A O 1
ATOM 1372 N N . LEU A 1 166 ? 14.483 4.048 -5.013 1.00 78.00 166 LEU A N 1
ATOM 1373 C CA . LEU A 1 166 ? 14.055 5.454 -4.821 1.00 78.00 166 LEU A CA 1
ATOM 1374 C C . LEU A 1 166 ? 15.155 6.457 -4.412 1.00 78.00 166 LEU A C 1
ATOM 1376 O O . LEU A 1 166 ? 14.916 7.655 -4.475 1.00 78.00 166 LEU A O 1
ATOM 1380 N N . PHE A 1 167 ? 16.363 5.997 -4.077 1.00 79.12 167 PHE A N 1
ATOM 1381 C CA . PHE A 1 167 ? 17.532 6.832 -3.754 1.00 79.12 167 PHE A CA 1
ATOM 1382 C C . PHE A 1 167 ? 18.754 6.415 -4.585 1.00 79.12 167 PHE A C 1
ATOM 1384 O O . PHE A 1 167 ? 19.832 6.128 -4.067 1.00 79.12 167 PHE A O 1
ATOM 1391 N N . SER A 1 168 ? 18.585 6.337 -5.903 1.00 77.62 168 SER A N 1
ATOM 1392 C CA . SER A 1 168 ? 19.662 6.018 -6.868 1.00 77.62 168 SER A CA 1
ATOM 1393 C C . SER A 1 168 ? 20.164 4.593 -6.795 1.00 77.62 168 SER A C 1
ATOM 1395 O O . SER A 1 168 ? 21.192 4.296 -7.382 1.00 77.62 168 SER A O 1
ATOM 1397 N N . GLY A 1 169 ? 19.466 3.702 -6.101 1.00 84.94 169 GLY A N 1
ATOM 1398 C CA . GLY A 1 169 ? 19.862 2.310 -5.993 1.00 84.94 169 GLY A CA 1
ATOM 1399 C C . GLY A 1 169 ? 18.923 1.323 -6.662 1.00 84.94 169 GLY A C 1
ATOM 1400 O O . GLY A 1 169 ? 17.897 1.669 -7.258 1.00 84.94 169 GLY A O 1
ATOM 1401 N N . ASN A 1 170 ? 19.289 0.057 -6.508 1.00 89.44 170 ASN A N 1
ATOM 1402 C CA . ASN A 1 170 ? 18.551 -1.099 -6.994 1.00 89.44 170 ASN A CA 1
ATOM 1403 C C . ASN A 1 170 ? 17.824 -1.837 -5.867 1.00 89.44 170 ASN A C 1
ATOM 1405 O O . ASN A 1 170 ? 16.839 -2.522 -6.138 1.00 89.44 170 ASN A O 1
ATOM 1409 N N . PHE A 1 171 ? 18.253 -1.682 -4.610 1.00 93.25 171 PHE A N 1
ATOM 1410 C CA . PHE A 1 171 ? 17.721 -2.498 -3.526 1.00 93.25 171 PHE A CA 1
ATOM 1411 C C . PHE A 1 171 ? 16.302 -2.063 -3.171 1.00 93.25 171 PHE A C 1
ATOM 1413 O O . PHE A 1 171 ? 16.099 -1.033 -2.519 1.00 93.25 171 PHE A O 1
ATOM 1420 N N . ALA A 1 172 ? 15.308 -2.844 -3.596 1.00 92.19 172 ALA A N 1
ATOM 1421 C CA . ALA A 1 172 ? 13.894 -2.562 -3.379 1.00 92.19 172 ALA A CA 1
ATOM 1422 C C . ALA A 1 172 ? 13.459 -2.879 -1.945 1.00 92.19 172 ALA A C 1
ATOM 1424 O O . ALA A 1 172 ? 12.634 -3.752 -1.692 1.00 92.19 172 ALA A O 1
ATOM 1425 N N . TRP A 1 173 ? 13.998 -2.119 -0.998 1.00 90.88 173 TRP A N 1
ATOM 1426 C CA . TRP A 1 173 ? 13.814 -2.270 0.443 1.00 90.88 173 TRP A CA 1
ATOM 1427 C C . TRP A 1 173 ? 12.358 -2.206 0.932 1.00 90.88 173 TRP A C 1
ATOM 1429 O O . TRP A 1 173 ? 12.060 -2.697 2.017 1.00 90.88 173 TRP A O 1
ATOM 1439 N N . MET A 1 174 ? 11.444 -1.631 0.142 1.00 91.25 174 MET A N 1
ATOM 1440 C CA . MET A 1 174 ? 9.999 -1.604 0.425 1.00 91.25 174 MET A CA 1
ATOM 1441 C C . MET A 1 174 ? 9.196 -2.649 -0.366 1.00 91.25 174 MET A C 1
ATOM 1443 O O . MET A 1 174 ? 7.978 -2.713 -0.228 1.00 91.25 174 MET A O 1
ATOM 1447 N N . GLY A 1 175 ? 9.838 -3.444 -1.226 1.00 91.00 175 GLY A N 1
ATOM 1448 C CA . GLY A 1 175 ? 9.169 -4.445 -2.060 1.00 91.00 175 GLY A CA 1
ATOM 1449 C C . GLY A 1 175 ? 8.403 -3.881 -3.267 1.00 91.00 175 GLY A C 1
ATOM 1450 O O . GLY A 1 175 ? 7.414 -4.482 -3.681 1.00 91.00 175 GLY A O 1
ATOM 1451 N N . ILE A 1 176 ? 8.816 -2.718 -3.796 1.00 88.62 176 ILE A N 1
ATOM 1452 C CA . ILE A 1 176 ? 8.222 -1.991 -4.941 1.00 88.62 176 ILE A CA 1
ATOM 1453 C C . ILE A 1 176 ? 6.714 -1.755 -4.782 1.00 88.62 176 ILE A C 1
ATOM 1455 O O . ILE A 1 176 ? 6.306 -0.740 -4.227 1.00 88.62 176 ILE A O 1
ATOM 1459 N N . HIS A 1 177 ? 5.874 -2.685 -5.239 1.00 89.25 177 HIS A N 1
ATOM 1460 C CA . HIS A 1 177 ? 4.414 -2.622 -5.134 1.00 89.25 177 HIS A CA 1
ATOM 1461 C C . HIS A 1 177 ? 3.891 -3.034 -3.749 1.00 89.25 177 HIS A C 1
ATOM 1463 O O . HIS A 1 177 ? 2.758 -2.724 -3.393 1.00 89.25 177 HIS A O 1
ATOM 1469 N N . LEU A 1 178 ? 4.722 -3.699 -2.942 1.00 93.19 178 LEU A N 1
ATOM 1470 C CA . LEU A 1 178 ? 4.369 -4.203 -1.611 1.00 93.19 178 LEU A CA 1
ATOM 1471 C C . LEU A 1 178 ? 4.615 -3.193 -0.486 1.00 93.19 178 LEU A C 1
ATOM 1473 O O . LEU A 1 178 ? 4.406 -3.524 0.682 1.00 93.19 178 LEU A O 1
ATOM 1477 N N . TRP A 1 179 ? 4.996 -1.956 -0.816 1.00 91.69 179 TRP A N 1
ATOM 1478 C CA . TRP A 1 179 ? 5.294 -0.892 0.149 1.00 91.69 179 TRP A CA 1
ATOM 1479 C C . TRP A 1 179 ? 4.183 -0.701 1.191 1.00 91.69 179 TRP A C 1
ATOM 1481 O O . TRP A 1 179 ? 4.452 -0.407 2.356 1.00 91.69 179 TRP A O 1
ATOM 1491 N N . TYR A 1 180 ? 2.927 -0.930 0.799 1.00 91.62 180 TYR A N 1
ATOM 1492 C CA . TYR A 1 180 ? 1.776 -0.835 1.687 1.00 91.62 180 TYR A CA 1
ATOM 1493 C C . TYR A 1 180 ? 1.868 -1.793 2.887 1.00 91.62 180 TYR A C 1
ATOM 1495 O O . TYR A 1 180 ? 1.481 -1.422 3.994 1.00 91.62 180 TYR A O 1
ATOM 1503 N N . LEU A 1 181 ? 2.431 -2.996 2.715 1.00 94.56 181 LEU A N 1
ATOM 1504 C CA . LEU A 1 181 ? 2.617 -3.964 3.805 1.00 94.56 181 LEU A CA 1
ATOM 1505 C C . LEU A 1 181 ? 3.620 -3.443 4.837 1.00 94.56 181 LEU A C 1
ATOM 1507 O O . LEU A 1 181 ? 3.381 -3.590 6.037 1.00 94.56 181 LEU A O 1
ATOM 1511 N N . LEU A 1 182 ? 4.707 -2.812 4.377 1.00 94.81 182 LEU A N 1
ATOM 1512 C CA . LEU A 1 182 ? 5.684 -2.164 5.252 1.00 94.81 182 LEU A CA 1
ATOM 1513 C C . LEU A 1 182 ? 5.016 -1.048 6.057 1.00 94.81 182 LEU A C 1
ATOM 1515 O O . LEU A 1 182 ? 5.132 -1.022 7.281 1.00 94.81 182 LEU A O 1
ATOM 1519 N N . VAL A 1 183 ? 4.259 -0.172 5.391 1.00 92.94 183 VAL A N 1
ATOM 1520 C CA . VAL A 1 183 ? 3.568 0.938 6.062 1.00 92.94 183 VAL A CA 1
ATOM 1521 C C . VAL A 1 183 ? 2.541 0.424 7.069 1.00 92.94 183 VAL A C 1
ATOM 1523 O O . VAL A 1 183 ? 2.513 0.896 8.204 1.00 92.94 183 VAL A O 1
ATOM 1526 N N . LEU A 1 184 ? 1.749 -0.594 6.719 1.00 93.62 184 LEU A N 1
ATOM 1527 C CA . LEU A 1 184 ? 0.822 -1.222 7.660 1.00 93.62 184 LEU A CA 1
ATOM 1528 C C . LEU A 1 184 ? 1.526 -1.841 8.862 1.00 93.62 184 LEU A C 1
ATOM 1530 O O . LEU A 1 184 ? 1.006 -1.759 9.977 1.00 93.62 184 LEU A O 1
ATOM 1534 N N . PHE A 1 185 ? 2.670 -2.486 8.650 1.00 94.81 185 PHE A N 1
ATOM 1535 C CA . PHE A 1 185 ? 3.442 -3.074 9.733 1.00 94.81 185 PHE A CA 1
ATOM 1536 C C . PHE A 1 185 ? 3.948 -1.986 10.685 1.00 94.81 185 PHE A C 1
ATOM 1538 O O . PHE A 1 185 ? 3.685 -2.061 11.885 1.00 94.81 185 PHE A O 1
ATOM 1545 N N . LEU A 1 186 ? 4.564 -0.930 10.146 1.00 94.38 186 LEU A N 1
ATOM 1546 C CA . LEU A 1 186 ? 5.056 0.206 10.927 1.00 94.38 186 LEU A CA 1
ATOM 1547 C C . LEU A 1 186 ? 3.925 0.911 11.683 1.00 94.38 186 LEU A C 1
ATOM 1549 O O . LEU A 1 186 ? 4.040 1.118 12.888 1.00 94.38 186 LEU A O 1
ATOM 1553 N N . PHE A 1 187 ? 2.803 1.209 11.024 1.00 92.94 187 PHE A N 1
ATOM 1554 C CA . PHE A 1 187 ? 1.643 1.820 11.677 1.00 92.94 187 PHE A CA 1
ATOM 1555 C C . PHE A 1 187 ? 1.024 0.908 12.733 1.00 92.94 187 PHE A C 1
ATOM 1557 O O . PHE A 1 187 ? 0.617 1.391 13.784 1.00 92.94 187 PHE A O 1
ATOM 1564 N N . SER A 1 188 ? 0.995 -0.408 12.510 1.00 92.06 188 SER A N 1
ATOM 1565 C CA . SER A 1 188 ? 0.494 -1.356 13.513 1.00 92.06 188 SER A CA 1
ATOM 1566 C C . SER A 1 188 ? 1.330 -1.339 14.794 1.00 92.06 188 SER A C 1
ATOM 1568 O O . SER A 1 188 ? 0.767 -1.507 15.873 1.00 92.06 188 SER A O 1
ATOM 1570 N N . LEU A 1 189 ? 2.649 -1.145 14.686 1.00 92.69 189 LEU A N 1
ATOM 1571 C CA . LEU A 1 189 ? 3.545 -1.027 15.839 1.00 92.69 189 LEU A CA 1
ATOM 1572 C C . LEU A 1 189 ? 3.454 0.359 16.485 1.00 92.69 189 LEU A C 1
ATOM 1574 O O . LEU A 1 189 ? 3.268 0.460 17.695 1.00 92.69 189 LEU A O 1
ATOM 1578 N N . LEU A 1 190 ? 3.538 1.417 15.676 1.00 94.31 190 LEU A N 1
ATOM 1579 C CA . LEU A 1 190 ? 3.527 2.806 16.136 1.00 94.31 190 LEU A CA 1
ATOM 1580 C C . LEU A 1 190 ? 2.221 3.161 16.855 1.00 94.31 190 LEU A C 1
ATOM 1582 O O . LEU A 1 190 ? 2.238 3.808 17.898 1.00 94.31 190 LEU A O 1
ATOM 1586 N N . LEU A 1 191 ? 1.087 2.714 16.314 1.00 93.38 191 LEU A N 1
ATOM 1587 C CA . LEU A 1 191 ? -0.238 2.992 16.864 1.00 93.38 191 LEU A CA 1
ATOM 1588 C C . LEU A 1 191 ? -0.675 1.961 17.910 1.00 93.38 191 LEU A C 1
ATOM 1590 O O . LEU A 1 191 ? -1.773 2.074 18.450 1.00 93.38 191 LEU A O 1
ATOM 1594 N N . LEU A 1 192 ? 0.164 0.977 18.248 1.00 91.94 192 LEU A N 1
ATOM 1595 C CA . LEU A 1 192 ? -0.176 -0.034 19.247 1.00 91.94 192 LEU A CA 1
ATOM 1596 C C . LEU A 1 192 ? -0.578 0.565 20.609 1.00 91.94 192 LEU A C 1
ATOM 1598 O O . LEU A 1 192 ? -1.599 0.124 21.148 1.00 91.94 192 LEU A O 1
ATOM 1602 N N . PRO A 1 193 ? 0.126 1.578 21.165 1.00 91.81 193 PRO A N 1
ATOM 1603 C CA . PRO A 1 193 ? -0.285 2.206 22.421 1.00 91.81 193 PRO A CA 1
ATOM 1604 C C . PRO A 1 193 ? -1.659 2.874 22.308 1.00 91.81 193 PRO A C 1
ATOM 1606 O O . PRO A 1 193 ? -2.480 2.756 23.216 1.00 91.81 193 PRO A O 1
ATOM 1609 N N . LEU A 1 194 ? -1.934 3.519 21.168 1.00 91.31 194 LEU A N 1
ATOM 1610 C CA . LEU A 1 194 ? -3.225 4.141 20.886 1.00 91.31 194 LEU A CA 1
ATOM 1611 C C . LEU A 1 194 ? -4.333 3.088 20.817 1.00 91.31 194 LEU A C 1
ATOM 1613 O O . LEU A 1 194 ? -5.356 3.234 21.478 1.00 91.31 194 LEU A O 1
ATOM 1617 N N . PHE A 1 195 ? -4.129 2.001 20.072 1.00 90.12 195 PHE A N 1
ATOM 1618 C CA . PHE A 1 195 ? -5.118 0.931 19.980 1.00 90.12 195 PHE A CA 1
ATOM 1619 C C . PHE A 1 195 ? -5.391 0.298 21.349 1.00 90.12 195 PHE A C 1
ATOM 1621 O O . PHE A 1 195 ? -6.540 0.003 21.680 1.00 90.12 195 PHE A O 1
ATOM 1628 N N . TRP A 1 196 ? -4.356 0.140 22.176 1.00 89.56 196 TRP A N 1
ATOM 1629 C CA . TRP A 1 196 ? -4.515 -0.358 23.538 1.00 89.56 196 TRP A CA 1
ATOM 1630 C C . TRP A 1 196 ? -5.288 0.616 24.435 1.00 89.56 196 TRP A C 1
ATOM 1632 O O . TRP A 1 196 ? -6.148 0.189 25.202 1.00 89.56 196 TRP A O 1
ATOM 1642 N N . ALA A 1 197 ? -5.037 1.921 24.320 1.00 90.50 197 ALA A N 1
ATOM 1643 C CA . ALA A 1 197 ? -5.813 2.944 25.019 1.00 90.50 197 ALA A CA 1
ATOM 1644 C C . ALA A 1 197 ? -7.287 2.943 24.575 1.00 90.50 197 ALA A C 1
ATOM 1646 O O . ALA A 1 197 ? -8.184 3.021 25.415 1.00 90.50 197 ALA A O 1
ATOM 1647 N N . LEU A 1 198 ? -7.546 2.770 23.274 1.00 89.25 198 LEU A N 1
ATOM 1648 C CA . LEU A 1 198 ? -8.894 2.668 22.710 1.00 89.25 198 LEU A CA 1
ATOM 1649 C C . LEU A 1 198 ? -9.645 1.414 23.181 1.00 89.25 198 LEU A C 1
ATOM 1651 O O . LEU A 1 198 ? -10.866 1.445 23.311 1.00 89.25 198 LEU A O 1
ATOM 1655 N N . LYS A 1 199 ? -8.934 0.325 23.496 1.00 88.25 199 LYS A N 1
ATOM 1656 C CA . LYS A 1 199 ? -9.519 -0.894 24.079 1.00 88.25 199 LYS A CA 1
ATOM 1657 C C . LYS A 1 199 ? -10.059 -0.680 25.501 1.00 88.25 199 LYS A C 1
ATOM 1659 O O . LYS A 1 199 ? -10.959 -1.396 25.929 1.00 88.25 199 LYS A O 1
ATOM 1664 N N . GLN A 1 200 ? -9.522 0.283 26.251 1.00 89.44 200 GLN A N 1
ATOM 1665 C CA . GLN A 1 200 ? -9.956 0.555 27.625 1.00 89.44 200 GLN A CA 1
ATOM 1666 C C . GLN A 1 200 ? -11.331 1.238 27.662 1.00 89.44 200 GLN A C 1
ATOM 1668 O O . GLN A 1 200 ? -11.764 1.849 26.689 1.00 89.44 200 GLN A O 1
ATOM 1673 N N . SER A 1 201 ? -12.000 1.210 28.819 1.00 88.62 201 SER A N 1
ATOM 1674 C CA . SER A 1 201 ? -13.355 1.764 28.993 1.00 88.62 201 SER A CA 1
ATOM 1675 C C . SER A 1 201 ? -13.480 3.239 28.592 1.00 88.62 201 SER A C 1
ATOM 1677 O O . SER A 1 201 ? -14.464 3.625 27.967 1.00 88.62 201 SER A O 1
ATOM 1679 N N . LYS A 1 202 ? -12.475 4.071 28.899 1.00 91.00 202 LYS A N 1
ATOM 1680 C CA . LYS A 1 202 ? -12.433 5.481 28.464 1.00 91.00 202 LYS A CA 1
ATOM 1681 C C . LYS A 1 202 ? -12.344 5.609 26.940 1.00 91.00 202 LYS A C 1
ATOM 1683 O O . LYS A 1 202 ? -12.992 6.476 26.365 1.00 91.00 202 LYS A O 1
ATOM 1688 N N . GLY A 1 203 ? -11.561 4.738 26.307 1.00 89.81 203 GLY A N 1
ATOM 1689 C CA . GLY A 1 203 ? -11.418 4.669 24.858 1.00 89.81 203 GLY A CA 1
ATOM 1690 C C . GLY A 1 203 ? -12.710 4.249 24.163 1.00 89.81 203 GLY A C 1
ATOM 1691 O O . GLY A 1 203 ? -13.124 4.905 23.214 1.00 89.81 203 GLY A O 1
ATOM 1692 N N . GLN A 1 204 ? -13.398 3.229 24.683 1.00 90.62 204 GLN A N 1
ATOM 1693 C CA . GLN A 1 204 ? -14.693 2.794 24.146 1.00 90.62 204 GLN A CA 1
ATOM 1694 C C . GLN A 1 204 ? -15.753 3.899 24.235 1.00 90.62 204 GLN A C 1
ATOM 1696 O O . GLN A 1 204 ? -16.420 4.168 23.243 1.00 90.62 204 GLN A O 1
ATOM 1701 N N . LYS A 1 205 ? -15.819 4.638 25.352 1.00 93.00 205 LYS A N 1
ATOM 1702 C CA . LYS A 1 205 ? -16.711 5.806 25.475 1.00 93.00 205 LYS A CA 1
ATOM 1703 C C . LYS A 1 205 ? -16.426 6.885 24.428 1.00 93.00 205 LYS A C 1
ATOM 1705 O O . LYS A 1 205 ? -17.354 7.464 23.874 1.00 93.00 205 LYS A O 1
ATOM 1710 N N . LEU A 1 206 ? -15.151 7.167 24.148 1.00 92.31 206 LEU A N 1
ATOM 1711 C CA . LEU A 1 206 ? -14.781 8.114 23.093 1.00 92.31 206 LEU A CA 1
ATOM 1712 C C . LEU A 1 206 ? -15.257 7.622 21.720 1.00 92.31 206 LEU A C 1
ATOM 1714 O O . LEU A 1 206 ? -15.799 8.409 20.950 1.00 92.31 206 LEU A O 1
ATOM 1718 N N . ILE A 1 207 ? -15.082 6.332 21.426 1.00 90.94 207 ILE A N 1
ATOM 1719 C CA . ILE A 1 207 ? -15.540 5.727 20.170 1.00 90.94 207 ILE A CA 1
ATOM 1720 C C . ILE A 1 207 ? -17.062 5.826 20.042 1.00 90.94 207 ILE A C 1
ATOM 1722 O O . ILE A 1 207 ? -17.536 6.214 18.981 1.00 90.94 207 ILE A O 1
ATOM 1726 N N . GLU A 1 208 ? -17.817 5.542 21.104 1.00 92.56 208 GLU A N 1
ATOM 1727 C 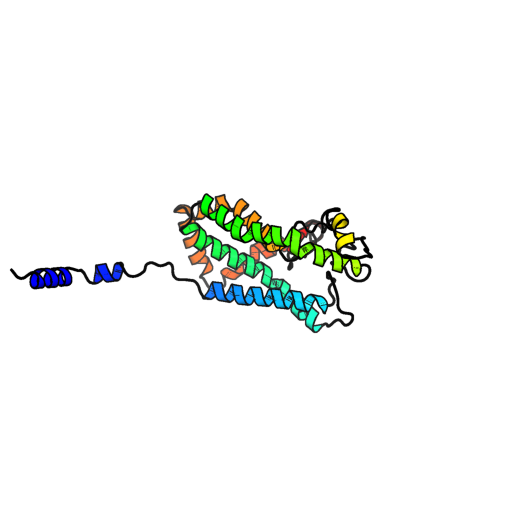CA . GLU A 1 208 ? -19.281 5.673 21.122 1.00 92.56 208 GLU A CA 1
ATOM 1728 C C . GLU A 1 208 ? -19.729 7.112 20.828 1.00 92.56 208 GLU A C 1
ATOM 1730 O O . GLU A 1 208 ? -20.595 7.331 19.983 1.00 92.56 208 GLU A O 1
ATOM 1735 N N . ILE A 1 209 ? -19.097 8.110 21.458 1.00 93.19 209 ILE A N 1
ATOM 1736 C CA . ILE A 1 209 ? -19.394 9.529 21.203 1.00 93.19 209 ILE A CA 1
ATOM 1737 C C . ILE A 1 209 ? -19.108 9.889 19.741 1.00 93.19 209 ILE A C 1
ATOM 1739 O O . ILE A 1 209 ? -19.935 10.520 19.082 1.00 93.19 209 ILE A O 1
ATOM 1743 N N . LEU A 1 210 ? -17.944 9.486 19.223 1.00 90.94 210 LEU A N 1
ATOM 1744 C CA . LEU A 1 210 ? -17.568 9.749 17.835 1.00 90.94 210 LEU A CA 1
ATOM 1745 C C . LEU A 1 210 ? -18.510 9.047 16.853 1.00 90.94 210 LEU A C 1
ATOM 1747 O O . LEU A 1 210 ? -18.881 9.654 15.852 1.00 90.94 210 LEU A O 1
ATOM 1751 N N . ALA A 1 211 ? -18.934 7.816 17.146 1.00 90.81 211 ALA A N 1
ATOM 1752 C CA . ALA A 1 211 ? -19.893 7.078 16.332 1.00 90.81 211 ALA A CA 1
ATOM 1753 C C . ALA A 1 211 ? -21.232 7.825 16.248 1.00 90.81 211 ALA A C 1
ATOM 1755 O O . ALA A 1 211 ? -21.685 8.113 15.147 1.00 90.81 211 ALA A O 1
ATOM 1756 N N . ILE A 1 212 ? -21.791 8.263 17.382 1.00 92.62 212 ILE A N 1
ATOM 1757 C CA . ILE A 1 212 ? -23.050 9.032 17.421 1.00 92.62 212 ILE A CA 1
ATOM 1758 C C . ILE A 1 212 ? -22.950 10.331 16.603 1.00 92.62 212 ILE A C 1
ATOM 1760 O O . ILE A 1 212 ? -23.919 10.754 15.969 1.00 92.62 212 ILE A O 1
ATOM 1764 N N . ILE A 1 213 ? -21.791 10.998 16.622 1.00 91.12 213 ILE A N 1
ATOM 1765 C CA . ILE A 1 213 ? -21.570 12.221 15.839 1.00 91.12 213 ILE A CA 1
ATOM 1766 C C . ILE A 1 213 ? -21.483 11.899 14.343 1.00 91.12 213 ILE A C 1
ATOM 1768 O O . ILE A 1 213 ? -22.117 12.582 13.541 1.00 91.12 213 ILE A O 1
ATOM 1772 N N . LEU A 1 214 ? -20.709 10.877 13.970 1.00 90.19 214 LEU A N 1
ATOM 1773 C CA . LEU A 1 214 ? -20.430 10.525 12.575 1.00 90.19 214 LEU A CA 1
ATOM 1774 C C . LEU A 1 214 ? -21.581 9.780 11.885 1.00 90.19 214 LEU A C 1
ATOM 1776 O O . LEU A 1 214 ? -21.660 9.817 10.660 1.00 90.19 214 LEU A O 1
ATOM 1780 N N . GLU A 1 215 ? -22.482 9.150 12.641 1.00 90.56 215 GLU A N 1
ATOM 1781 C CA . GLU A 1 215 ? -23.722 8.551 12.128 1.00 90.56 215 GLU A CA 1
ATOM 1782 C C . GLU A 1 215 ? -24.718 9.604 11.621 1.00 90.56 215 GLU A C 1
ATOM 1784 O O . GLU A 1 215 ? -25.607 9.288 10.826 1.00 90.56 215 GLU A O 1
ATOM 1789 N N . LYS A 1 216 ? -24.574 10.870 12.036 1.00 91.06 216 LYS A N 1
ATOM 1790 C CA . LYS A 1 216 ? -25.419 11.950 11.522 1.00 91.06 216 LYS A CA 1
ATOM 1791 C C . LYS A 1 216 ? -25.138 12.176 10.032 1.00 91.06 216 LYS A C 1
ATOM 1793 O O . LYS A 1 216 ? -23.971 12.235 9.632 1.00 91.06 216 LYS A O 1
ATOM 1798 N N . PRO A 1 217 ? -26.180 12.391 9.206 1.00 88.44 217 PRO A N 1
ATOM 1799 C CA . PRO A 1 217 ? -26.001 12.725 7.800 1.00 88.44 217 PRO A CA 1
ATOM 1800 C C . PRO A 1 217 ? -25.007 13.874 7.626 1.00 88.44 217 PRO A C 1
ATOM 1802 O O . PRO A 1 217 ? -25.030 14.845 8.381 1.00 88.44 217 PRO A O 1
ATOM 1805 N N . TRP A 1 218 ? -24.146 13.758 6.619 1.00 88.94 218 TRP A N 1
ATOM 1806 C CA . TRP A 1 218 ? -23.129 14.742 6.231 1.00 88.94 218 TRP A CA 1
ATOM 1807 C C . TRP A 1 218 ? -21.931 14.920 7.175 1.00 88.94 218 TRP A C 1
ATOM 1809 O O . TRP A 1 218 ? -20.881 15.370 6.719 1.00 88.94 218 TRP A O 1
ATOM 1819 N N . PHE A 1 219 ? -22.021 14.524 8.448 1.00 87.75 219 PHE A N 1
ATOM 1820 C CA . PHE A 1 219 ? -20.927 14.714 9.411 1.00 87.75 219 PHE A CA 1
ATOM 1821 C C . PHE A 1 219 ? -19.668 13.925 9.048 1.00 87.75 219 PHE A C 1
ATOM 1823 O O . PHE A 1 219 ? -18.561 14.391 9.305 1.00 87.75 219 PHE A O 1
ATOM 1830 N N . ILE A 1 220 ? -19.810 12.779 8.376 1.00 83.12 220 ILE A N 1
ATOM 1831 C CA . ILE A 1 220 ? -18.663 12.012 7.879 1.00 83.12 220 ILE A CA 1
ATOM 1832 C C . ILE A 1 220 ? -17.792 12.815 6.898 1.00 83.12 220 ILE A C 1
ATOM 1834 O O . ILE A 1 220 ? -16.575 12.645 6.885 1.00 83.12 220 ILE A O 1
ATOM 1838 N N . PHE A 1 221 ? -18.376 13.748 6.135 1.00 86.75 221 PHE A N 1
ATOM 1839 C CA . PHE A 1 221 ? -17.618 14.599 5.213 1.00 86.75 221 PHE A CA 1
ATOM 1840 C C . PHE A 1 221 ? -16.777 15.652 5.942 1.00 86.75 221 PHE A C 1
ATOM 1842 O O . PHE A 1 221 ? -15.787 16.123 5.384 1.00 86.75 221 PHE A O 1
ATOM 1849 N N . LEU A 1 222 ? -17.092 15.971 7.205 1.00 87.44 222 LEU A N 1
ATOM 1850 C CA . LEU A 1 222 ? -16.268 16.872 8.016 1.00 87.44 222 LEU A CA 1
ATOM 1851 C C . LEU A 1 222 ? -14.884 16.286 8.300 1.00 87.44 222 LEU A C 1
ATOM 1853 O O . LEU A 1 222 ? -13.950 17.050 8.515 1.00 87.44 222 LEU A O 1
ATOM 1857 N N . LEU A 1 223 ? -14.709 14.960 8.229 1.00 85.12 223 LEU A N 1
ATOM 1858 C CA . LEU A 1 223 ? -13.382 14.336 8.304 1.00 85.12 223 LEU A CA 1
ATOM 1859 C C . LEU A 1 223 ? -12.480 14.733 7.124 1.00 85.12 223 LEU A C 1
ATOM 1861 O O . LEU A 1 223 ? -11.259 14.647 7.234 1.00 85.12 223 LEU A O 1
ATOM 1865 N N . GLY A 1 224 ? -13.065 15.217 6.025 1.00 82.88 224 GLY A N 1
ATOM 1866 C CA . GLY A 1 224 ? -12.330 15.816 4.917 1.00 82.88 224 GLY A CA 1
ATOM 1867 C C . GLY A 1 224 ? -11.757 17.195 5.245 1.00 82.88 224 GLY A C 1
ATOM 1868 O O . GLY A 1 224 ? -10.752 17.568 4.653 1.00 82.88 224 GLY A O 1
ATOM 1869 N N . LEU A 1 225 ? -12.326 17.941 6.204 1.00 85.25 225 LEU A N 1
ATOM 1870 C CA . LEU A 1 225 ? -11.872 19.301 6.522 1.00 85.25 225 LEU A CA 1
ATOM 1871 C C . LEU A 1 225 ? -10.465 19.335 7.128 1.00 85.25 225 LEU A C 1
ATOM 1873 O O . LEU A 1 225 ? -9.654 20.092 6.608 1.00 85.25 225 LEU A O 1
ATOM 1877 N N . PRO A 1 226 ? -10.106 18.522 8.145 1.00 83.25 226 PRO A N 1
ATOM 1878 C CA . PRO A 1 226 ? -8.731 18.482 8.634 1.00 83.25 226 PRO A CA 1
ATOM 1879 C C . PRO A 1 226 ? -7.728 18.124 7.538 1.00 83.25 226 PRO A C 1
ATOM 1881 O O . PRO A 1 226 ? -6.645 18.696 7.501 1.00 83.25 226 PRO A O 1
ATOM 1884 N N . ILE A 1 227 ? -8.097 17.216 6.627 1.00 79.50 227 ILE A N 1
ATOM 1885 C CA . ILE A 1 227 ? -7.250 16.818 5.495 1.00 79.50 227 ILE A CA 1
ATOM 1886 C C . ILE A 1 227 ? -7.103 17.992 4.521 1.00 79.50 227 ILE A C 1
ATOM 1888 O O . ILE A 1 227 ? -5.983 18.345 4.180 1.00 79.50 227 ILE A O 1
ATOM 1892 N N . ALA A 1 228 ? -8.199 18.644 4.132 1.00 81.31 228 ALA A N 1
ATOM 1893 C CA . ALA A 1 228 ? -8.177 19.793 3.231 1.00 81.31 228 ALA A CA 1
ATOM 1894 C C . ALA A 1 228 ? -7.412 20.983 3.830 1.00 81.31 228 ALA A C 1
ATOM 1896 O O . ALA A 1 228 ? -6.630 21.628 3.139 1.00 81.31 228 ALA A O 1
ATOM 1897 N N . MET A 1 229 ? -7.589 21.250 5.127 1.00 83.31 229 MET A N 1
ATOM 1898 C CA . MET A 1 229 ? -6.837 22.274 5.853 1.00 83.31 229 MET A CA 1
ATOM 1899 C C . MET A 1 229 ? -5.346 21.948 5.857 1.00 83.31 229 MET A C 1
ATOM 1901 O O . MET A 1 229 ? -4.538 22.818 5.540 1.00 83.31 229 MET A O 1
ATOM 1905 N N . LEU A 1 230 ? -4.993 20.695 6.155 1.00 79.31 230 LEU A N 1
ATOM 1906 C CA . LEU A 1 230 ? -3.617 20.223 6.121 1.00 79.31 230 LEU A CA 1
ATOM 1907 C C . LEU A 1 230 ? -3.027 20.363 4.709 1.00 79.31 230 LEU A C 1
ATOM 1909 O O . LEU A 1 230 ? -1.976 20.967 4.559 1.00 79.31 230 LEU A O 1
ATOM 1913 N N . GLU A 1 231 ? -3.711 19.899 3.664 1.00 73.38 231 GLU A N 1
ATOM 1914 C CA . GLU A 1 231 ? -3.236 20.036 2.281 1.00 73.38 231 GLU A CA 1
ATOM 1915 C C . GLU A 1 231 ? -3.119 21.503 1.834 1.00 73.38 231 GLU A C 1
ATOM 1917 O O . GLU A 1 231 ? -2.171 21.845 1.136 1.00 73.38 231 GLU A O 1
ATOM 1922 N N . SER A 1 232 ? -4.035 22.382 2.256 1.00 76.88 232 SER A N 1
ATOM 1923 C CA . SER A 1 232 ? -4.014 23.806 1.886 1.00 76.88 232 SER A CA 1
ATOM 1924 C C . SER A 1 232 ? -2.929 24.615 2.602 1.00 76.88 232 SER A C 1
ATOM 1926 O O . SER A 1 232 ? -2.402 25.574 2.042 1.00 76.88 232 SER A O 1
ATOM 1928 N N . GLY A 1 233 ? -2.602 24.244 3.843 1.00 73.69 233 GLY A N 1
ATOM 1929 C CA . GLY A 1 233 ? -1.608 24.935 4.664 1.00 73.69 233 GLY A CA 1
ATOM 1930 C C . GLY A 1 233 ? -0.180 24.453 4.424 1.00 73.69 233 GLY A C 1
ATOM 1931 O O . GLY A 1 233 ? 0.767 25.044 4.942 1.00 73.69 233 GLY A O 1
ATOM 1932 N N . LEU A 1 234 ? -0.015 23.373 3.665 1.00 68.31 234 LEU A N 1
ATOM 1933 C CA . LEU A 1 234 ? 1.262 22.726 3.459 1.00 68.31 234 LEU A CA 1
ATOM 1934 C C . LEU A 1 234 ? 1.813 23.001 2.057 1.00 68.31 234 LEU A C 1
ATOM 1936 O O . LEU A 1 234 ? 1.140 22.805 1.050 1.00 68.31 234 LEU A O 1
ATOM 1940 N N . ASN A 1 235 ? 3.074 23.431 1.991 1.00 63.22 235 ASN A N 1
ATOM 1941 C CA . ASN A 1 235 ? 3.741 23.695 0.722 1.00 63.22 235 ASN A CA 1
ATOM 1942 C C . ASN A 1 235 ? 3.984 22.367 -0.036 1.00 63.22 235 ASN A C 1
ATOM 1944 O O . ASN A 1 235 ? 4.688 21.495 0.484 1.00 63.22 235 ASN A O 1
ATOM 1948 N N . PRO A 1 236 ? 3.470 22.203 -1.272 1.00 61.16 236 PRO A N 1
ATOM 1949 C CA . PRO A 1 236 ? 3.710 21.007 -2.082 1.00 61.16 236 PRO A CA 1
ATOM 1950 C C . PRO A 1 236 ? 5.199 20.721 -2.313 1.00 61.16 236 PRO A C 1
ATOM 1952 O O . PRO A 1 236 ? 5.582 19.566 -2.467 1.00 61.16 236 PRO A O 1
ATOM 1955 N N . ALA A 1 237 ? 6.040 21.761 -2.287 1.00 59.16 237 ALA A N 1
ATOM 1956 C CA . ALA A 1 237 ? 7.484 21.646 -2.460 1.00 59.16 237 ALA A CA 1
ATOM 1957 C C . ALA A 1 237 ? 8.218 21.060 -1.238 1.00 59.16 237 ALA A C 1
ATOM 1959 O O . ALA A 1 237 ? 9.374 20.684 -1.365 1.00 59.16 237 ALA A O 1
ATOM 1960 N N . THR A 1 238 ? 7.601 20.984 -0.049 1.00 58.56 238 THR A N 1
ATOM 1961 C CA . THR A 1 238 ? 8.290 20.503 1.169 1.00 58.56 238 THR A CA 1
ATOM 1962 C C . THR A 1 238 ? 7.830 19.131 1.648 1.00 58.56 238 THR A C 1
ATOM 1964 O O . THR A 1 238 ? 8.594 18.450 2.326 1.00 58.56 238 THR A O 1
ATOM 1967 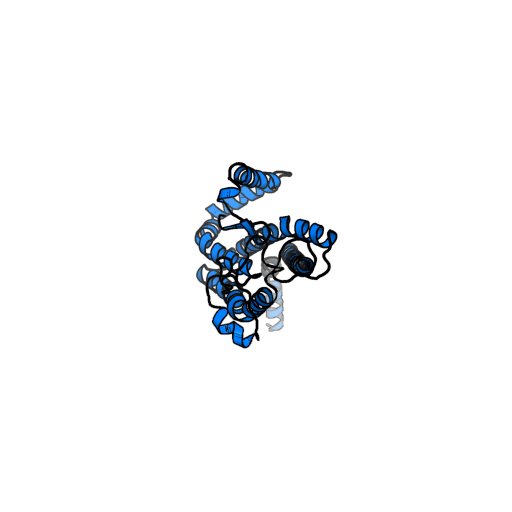N N . LEU A 1 239 ? 6.614 18.689 1.307 1.00 58.16 239 LEU A N 1
ATOM 1968 C CA . LEU A 1 239 ? 6.121 17.367 1.727 1.00 58.16 239 LEU A CA 1
ATOM 1969 C C . LEU A 1 239 ? 6.395 16.244 0.763 1.00 58.16 239 LEU A C 1
ATOM 1971 O O . LEU A 1 239 ? 6.236 15.088 1.152 1.00 58.16 239 LEU A O 1
ATOM 1975 N N . GLY A 1 240 ? 6.840 16.566 -0.444 1.00 55.50 240 GLY A N 1
ATOM 1976 C CA . GLY A 1 240 ? 7.406 15.562 -1.305 1.00 55.50 240 GLY A CA 1
ATOM 1977 C C . GLY A 1 240 ? 6.515 15.033 -2.402 1.00 55.50 240 GLY A C 1
ATOM 1978 O O . GLY A 1 240 ? 5.477 15.592 -2.743 1.00 55.50 240 GLY A O 1
ATOM 1979 N N . ILE A 1 241 ? 6.982 13.943 -2.995 1.00 58.22 241 ILE A N 1
ATOM 1980 C CA . ILE A 1 241 ? 6.476 13.444 -4.266 1.00 58.22 241 ILE A CA 1
ATOM 1981 C C . ILE A 1 241 ? 5.271 12.514 -4.063 1.00 58.22 241 ILE A C 1
ATOM 1983 O O . ILE A 1 241 ? 5.393 11.483 -3.393 1.00 58.22 241 ILE A O 1
ATOM 1987 N N . ARG A 1 242 ? 4.151 12.804 -4.749 1.00 63.00 242 ARG A N 1
ATOM 1988 C CA . ARG A 1 242 ? 2.967 11.923 -4.875 1.00 63.00 242 ARG A CA 1
ATOM 1989 C C . ARG A 1 242 ? 3.263 10.684 -5.741 1.00 63.00 242 ARG A C 1
ATOM 1991 O O . ARG A 1 242 ? 2.744 10.558 -6.846 1.00 63.00 242 ARG A O 1
ATOM 1998 N N . ALA A 1 243 ? 4.105 9.767 -5.263 1.00 58.38 243 ALA A N 1
ATOM 1999 C CA . ALA A 1 243 ? 4.556 8.598 -6.037 1.00 58.38 243 ALA A CA 1
ATOM 2000 C C . ALA A 1 243 ? 3.900 7.265 -5.634 1.00 58.38 243 ALA A C 1
ATOM 2002 O O . ALA A 1 243 ? 3.850 6.338 -6.441 1.00 58.38 243 ALA A O 1
ATOM 2003 N N . ALA A 1 244 ? 3.374 7.137 -4.415 1.00 58.38 244 ALA A N 1
ATOM 2004 C CA . ALA A 1 244 ? 2.914 5.850 -3.890 1.00 58.38 244 ALA A CA 1
ATOM 2005 C C . ALA A 1 244 ? 1.397 5.844 -3.699 1.00 58.38 244 ALA A C 1
ATOM 2007 O O . ALA A 1 244 ? 0.863 6.112 -2.622 1.00 58.38 244 ALA A O 1
ATOM 2008 N N . GLY A 1 245 ? 0.681 5.585 -4.789 1.00 56.00 245 GLY A N 1
ATOM 2009 C CA . GLY A 1 245 ? -0.777 5.552 -4.753 1.00 56.00 245 GLY A CA 1
ATOM 2010 C C . GLY A 1 245 ? -1.404 6.901 -4.374 1.00 56.00 245 GLY A C 1
ATOM 2011 O O . GLY A 1 245 ? -2.395 6.928 -3.653 1.00 56.00 245 GLY A O 1
ATOM 2012 N N . GLY A 1 246 ? -0.779 8.009 -4.794 1.00 56.88 246 GLY A N 1
ATOM 2013 C CA . GLY A 1 246 ? -1.231 9.377 -4.515 1.00 56.88 246 GLY A CA 1
ATOM 2014 C C . GLY A 1 246 ? -0.678 10.000 -3.227 1.00 56.88 246 GLY A C 1
ATOM 2015 O O . GLY A 1 246 ? -0.958 11.167 -2.966 1.00 56.88 246 GLY A O 1
ATO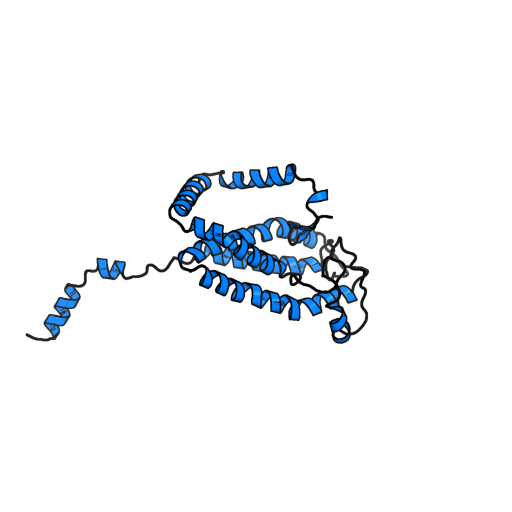M 2016 N N . TRP A 1 247 ? 0.124 9.263 -2.450 1.00 60.84 247 TRP A N 1
ATOM 2017 C CA . TRP A 1 247 ? 0.707 9.727 -1.186 1.00 60.84 247 TRP A CA 1
ATOM 2018 C C . TRP A 1 247 ? 2.131 10.262 -1.346 1.00 60.84 247 TRP A C 1
ATOM 2020 O O . TRP A 1 247 ? 2.918 9.743 -2.145 1.00 60.84 247 TRP A O 1
ATOM 2030 N N . ASN A 1 248 ? 2.450 11.265 -0.526 1.00 63.06 248 ASN A N 1
ATOM 2031 C CA . ASN A 1 248 ? 3.770 11.872 -0.424 1.00 63.06 248 ASN A CA 1
ATOM 2032 C C . ASN A 1 248 ? 4.647 11.072 0.544 1.00 63.06 248 ASN A C 1
ATOM 2034 O O . ASN A 1 248 ? 4.342 11.017 1.734 1.00 63.06 248 ASN A O 1
ATOM 2038 N N . PHE A 1 249 ? 5.716 10.446 0.047 1.00 55.19 249 PHE A N 1
ATOM 2039 C CA . PHE A 1 249 ? 6.635 9.673 0.898 1.00 55.19 249 PHE A CA 1
ATOM 2040 C C . PHE A 1 249 ? 7.973 10.357 1.161 1.00 55.19 249 PHE A C 1
ATOM 2042 O O . PHE A 1 249 ? 8.594 10.063 2.180 1.00 55.19 249 PHE A O 1
ATOM 2049 N N . PHE A 1 250 ? 8.419 11.259 0.283 1.00 52.69 250 PHE A N 1
ATOM 2050 C CA . PHE A 1 250 ? 9.770 11.815 0.357 1.00 52.69 250 PHE A CA 1
ATOM 2051 C C . PHE A 1 250 ? 9.803 13.256 -0.134 1.00 52.69 250 PHE A C 1
ATOM 2053 O O . PHE A 1 250 ? 9.326 13.468 -1.254 1.00 52.69 250 PHE A O 1
ATOM 2060 N N . PRO A 1 251 ? 10.358 14.206 0.648 1.00 47.53 251 PRO A N 1
ATOM 2061 C CA . PRO A 1 251 ? 10.570 15.581 0.200 1.00 47.53 251 PRO A CA 1
ATOM 2062 C C . PRO A 1 251 ? 11.361 15.598 -1.116 1.00 47.53 251 PRO A C 1
ATOM 2064 O O . PRO A 1 251 ? 12.188 14.715 -1.347 1.00 47.53 251 PRO A O 1
ATOM 2067 N N . THR A 1 252 ? 11.041 16.561 -1.983 1.00 44.84 252 THR A N 1
ATOM 2068 C CA . THR A 1 252 ? 11.729 16.789 -3.265 1.00 44.84 252 THR A CA 1
ATOM 2069 C C . THR A 1 252 ? 13.144 17.294 -3.065 1.00 44.84 252 THR A C 1
ATOM 2071 O O . THR A 1 252 ? 13.319 18.131 -2.149 1.00 44.84 252 THR A O 1
#

Secondary structure (DSSP, 8-state):
--HHHHHHHHHHTS-HHHHHHTS--PPPP-HHHHHHHHHHHHHHHHHHHHTTTSSS--SS--SS--HHHHHHHHHHHHHHHHHHHHHHHHHHHHHHHT--HHHHHHHHIIIIIHHHHHIIIIIHHHHHHHHHHHTTT-S-TT--------S-HHHHHHHHTSSBTTBB--B-TT-GGGHHHHHHHHHHHHTHHHHHHHHSHHHHHHHHHHHHHHTSTTGGGGGHHHHHHHHHHS-HHHH--EEETTEE-S--

pLDDT: mean 82.19, std 16.17, range [41.38, 97.81]

Foldseek 3Di:
DDPVVVVVVVVVPPDVVVVVVVPDPPPDDDVVLVVLVVVLVVLVVLLVVLQQADPAFDLHHDPHHDPVSNVSNVVSLPPSLVSVVVSLVVVLLVVVLPDDLVRLLVVLCVPQVVVQVCLQPPVQLVSLVSSLCPPPPGDRRPDSLVRRDDDDSVVCVVQLPADEVVGSGNRPNCSVLSVSSVVSSVCCVVCVVVSVVLSDPVNVVVVVVVCVQCVPPPSVCVVVVVVVVVVVVDDPQAQADLRRSRDRDDHD

Sequence (252 aa):
MQPEIVAIEKLKSADPKKEMQLKIDHPIRRYDLDWLRVAATLGVFVFHCLRFFDLGAWHIKNNQLDAIATTLVVLLIQWIMPLFFLLSGASIYFAIQSRTAGQFIRERCLRLLIPLLFGIFILSPPQVYLERLTNPLHGVALWNGGWQFSGSFWEFIPYYFQGWYLFSGNFAWMGIHLWYLLVLFLFSLLLLPLFWALKQSKGQKLIEILAIILEKPWFIFLLGLPIAMLESGLNPATLGIRAAGGWNFFPT